Protein AF-0000000069072674 (afdb_homodimer)

Radius of gyration: 18.56 Å; Cα contacts (8 Å, |Δi|>4): 457; chains: 2; bounding box: 48×52×47 Å

Sequence (270 aa):
MAALSELRRIQLGSCFRRMKRESANYTVIFGGDMNLRDWELSEMGGIPEGISDVWEMTGSRLNCEFTWDLLLNTNKKFDSDHKPRLRFDRIYLRNSDPKSVSPMYFELVGLEKLRVYEVFPSDHFGLLTHFDIRCMAALSELRRIQLGSCFRRMKRESANYTVIFGGDMNLRDWELSEMGGIPEGISDVWEMTGSRLNCEFTWDLLLNTNKKFDSDHKPRLRFDRIYLRNSDPKSVSPMYFELVGLEKLRVYEVFPSDHFGLLTHFDIRC

Secondary structure (DSSP, 8-state):
-GGGHHHHHHHHHHHHHHHHHS-TTS-EEEEEE----HHHHHHTTSSPTTEEEHHHHTT--GGGS-SEETTT--SS---SSS--EE--EEEEEE--SS--EEEEEEEEE--S-BTTTTB-S-SSPEEEEEEEE--/-GGGHHHHHHHHHHHHHHHHHS-TTS-EEEEEE----HHHHHHTTSSPTTEEEHHHHTT--GGGS-SEETTT--SS---SSS--EE--EEEEEE--SS--EEEEEEEEE--S-BTTTTB-S-SSPEEEEEEEE--

Foldseek 3Di:
DVVCLVVLLVVVVVVLVVCVPDALQDKDKDKDFSVDAPVSCVVSPHRDPQKDWQCVLQPVDVQAAFFQWVVQAVPDDDDDPDTDTGRRITMMIRAHVVGFKHWHDKHWAQSAADVVVRHTPDSTTDMDIDMDGHD/DVVCLVVLLVVVVVVLVVCVPDALQDKDKDKDFSVDAPVSCVVSPHRDPQKDWQCVLQPVDVQAAFFQWVVQAVPDDDDDPDTDTGRRITMMIRAHVVGFKHWHDKHWAQSAADPVVRHTPDSTTDMDIDMDGHD

InterPro domains:
  IPR036691 Endonuclease/exonuclease/phosphatase superfamily [G3DSA:3.60.10.10] (1-134)
  IPR036691 Endonuclease/exonuclease/phosphatase superfamily [SSF56219] (7-131)
  IPR051547 Tyrosyl-DNA phosphodiesterase 2-like [PTHR15822] (5-132)

Nearest PDB structures (foldseek):
  4fpv-assembly1_A  TM=9.480E-01  e=2.058E-14  Danio rerio
  5j3z-assembly2_B  TM=9.544E-01  e=2.772E-13  Mus musculus
  5j42-assembly1_A  TM=9.411E-01  e=4.055E-13  Mus musculus
  4gz1-assembly3_A  TM=9.429E-01  e=2.248E-12  Mus musculus
  4gyz-assembly2_B  TM=9.393E-01  e=1.536E-12  Mus musculus

Solvent-accessible surface area (backbone atoms only — not comparable to full-atom values): 15884 Å² total; per-residue (Å²): 118,77,88,44,46,70,59,49,47,52,29,50,51,51,52,52,51,53,59,67,67,48,61,55,79,41,67,41,78,48,70,46,79,63,77,46,52,73,66,54,45,53,73,68,70,46,76,55,90,72,47,42,48,48,57,58,72,54,67,53,54,74,95,54,47,53,22,38,28,49,78,77,40,72,69,55,87,68,98,53,90,78,54,60,68,37,49,25,55,49,45,34,38,29,66,18,66,74,74,35,71,42,74,71,42,64,40,64,35,61,87,57,61,41,79,92,76,69,35,44,59,47,65,46,43,41,81,45,71,45,68,49,74,62,115,117,76,87,45,47,70,58,49,47,51,29,51,50,53,52,52,50,53,59,66,67,47,61,55,79,41,66,40,78,48,71,45,79,63,77,46,52,73,65,54,44,53,74,69,71,45,76,56,89,75,47,41,49,47,55,59,73,53,66,54,53,73,94,53,48,57,22,36,28,51,76,77,40,74,68,55,86,69,98,52,89,79,54,62,66,38,49,26,56,50,46,34,38,28,66,18,68,73,73,35,71,42,74,72,40,67,41,64,36,62,86,56,58,42,77,92,76,68,34,45,58,48,65,46,42,42,81,46,70,44,68,49,74,62,116

pLDDT: mean 93.03, std 6.67, range [54.38, 98.56]

Organism: Magallana gigas (NCBI:txid29159)

Structure (mmCIF, N/CA/C/O backbone):
data_AF-0000000069072674-model_v1
#
loop_
_entity.id
_entity.type
_entity.pdbx_description
1 polymer 'Tyrosyl-DNA phosphodiesterase 2'
#
loop_
_atom_site.group_PDB
_atom_site.id
_atom_site.type_symbol
_atom_site.label_atom_id
_atom_site.label_alt_id
_atom_site.label_comp_id
_atom_site.label_asym_id
_atom_site.label_entity_id
_atom_site.label_seq_id
_atom_site.pdbx_PDB_ins_code
_atom_site.Cartn_x
_atom_site.Cartn_y
_atom_site.Cartn_z
_atom_site.occupancy
_atom_site.B_iso_or_equiv
_atom_site.auth_seq_id
_atom_site.auth_comp_id
_atom_site.auth_asym_id
_atom_site.auth_atom_id
_atom_site.pdbx_PDB_model_num
ATOM 1 N N . MET A 1 1 ? 6.43 18.734 0.848 1 54.38 1 MET A N 1
ATOM 2 C CA . MET A 1 1 ? 6.742 17.438 0.272 1 54.38 1 MET A CA 1
ATOM 3 C C . MET A 1 1 ? 7.719 17.578 -0.894 1 54.38 1 MET A C 1
ATOM 5 O O . MET A 1 1 ? 8.727 16.875 -0.955 1 54.38 1 MET A O 1
ATOM 9 N N . ALA A 1 2 ? 7.656 18.609 -1.651 1 58 2 ALA A N 1
ATOM 10 C CA . ALA A 1 2 ? 8.539 18.844 -2.791 1 58 2 ALA A CA 1
ATOM 11 C C . ALA A 1 2 ? 9.969 19.125 -2.332 1 58 2 ALA A C 1
ATOM 13 O O . ALA A 1 2 ? 10.93 18.703 -2.984 1 58 2 ALA A O 1
ATOM 14 N N . ALA A 1 3 ? 10.102 19.547 -1.114 1 66.06 3 ALA A N 1
ATOM 15 C CA . ALA A 1 3 ? 11.398 19.969 -0.59 1 66.06 3 ALA A CA 1
ATOM 16 C C . ALA A 1 3 ? 12.297 18.766 -0.32 1 66.06 3 ALA A C 1
ATOM 18 O O . ALA A 1 3 ? 13.523 18.906 -0.26 1 66.06 3 ALA A O 1
ATOM 19 N N . LEU A 1 4 ? 11.68 17.625 -0.374 1 78.5 4 LEU A N 1
ATOM 20 C CA . LEU A 1 4 ? 12.492 16.469 -0.015 1 78.5 4 LEU A CA 1
ATOM 21 C C . LEU A 1 4 ? 12.641 15.516 -1.199 1 78.5 4 LEU A C 1
ATOM 23 O O . LEU A 1 4 ? 12.789 14.305 -1.016 1 78.5 4 LEU A O 1
ATOM 27 N N . SER A 1 5 ? 12.727 16.172 -2.336 1 85.19 5 SER A N 1
ATOM 28 C CA . SER A 1 5 ? 12.742 15.391 -3.57 1 85.19 5 SER A CA 1
ATOM 29 C C . SER A 1 5 ? 13.977 14.5 -3.65 1 85.19 5 SER A C 1
ATOM 31 O O . SER A 1 5 ? 13.891 13.328 -4.02 1 85.19 5 SER A O 1
ATOM 33 N N . GLU A 1 6 ? 15.094 15.062 -3.35 1 86.25 6 GLU A N 1
ATOM 34 C CA . GLU A 1 6 ? 16.312 14.273 -3.4 1 86.25 6 GLU A CA 1
ATOM 35 C C . GLU A 1 6 ? 16.234 13.055 -2.482 1 86.25 6 GLU A C 1
ATOM 37 O O . GLU A 1 6 ? 16.594 11.945 -2.879 1 86.25 6 GLU A O 1
ATOM 42 N N . LEU A 1 7 ? 15.789 13.281 -1.336 1 86 7 LEU A N 1
ATOM 43 C CA . LEU A 1 7 ? 15.633 12.195 -0.374 1 86 7 LEU A CA 1
ATOM 44 C C . LEU A 1 7 ? 14.648 11.148 -0.893 1 86 7 LEU A C 1
ATOM 46 O O . LEU A 1 7 ? 14.898 9.945 -0.767 1 86 7 LEU A O 1
ATOM 50 N N . ARG A 1 8 ? 13.602 11.609 -1.463 1 88.94 8 ARG A N 1
ATOM 51 C CA . ARG A 1 8 ? 12.602 10.703 -2.021 1 88.94 8 ARG A CA 1
ATOM 52 C C . ARG A 1 8 ? 13.203 9.836 -3.127 1 88.94 8 ARG A C 1
ATOM 54 O O . ARG A 1 8 ? 12.906 8.648 -3.219 1 88.94 8 ARG A O 1
ATOM 61 N N . ARG A 1 9 ? 13.992 10.406 -3.877 1 91.12 9 ARG A N 1
ATOM 62 C CA . ARG A 1 9 ? 14.633 9.656 -4.953 1 91.12 9 ARG A CA 1
ATOM 63 C C . ARG A 1 9 ? 15.57 8.586 -4.398 1 91.12 9 ARG A C 1
ATOM 65 O O . ARG A 1 9 ? 15.594 7.457 -4.895 1 91.12 9 ARG A O 1
ATOM 72 N N . ILE A 1 10 ? 16.266 8.945 -3.4 1 89.88 10 ILE A N 1
ATOM 73 C CA . ILE A 1 10 ? 17.172 7.996 -2.771 1 89.88 10 ILE A CA 1
ATOM 74 C C . ILE A 1 10 ? 16.375 6.863 -2.129 1 89.88 10 ILE A C 1
ATOM 76 O O . ILE A 1 10 ? 16.75 5.691 -2.248 1 89.88 10 ILE A O 1
ATOM 80 N N . GLN A 1 11 ? 15.367 7.172 -1.498 1 90.94 11 GLN A N 1
ATOM 81 C CA . GLN A 1 11 ? 14.484 6.184 -0.878 1 90.94 11 GLN A CA 1
ATOM 82 C C . GLN A 1 11 ? 13.898 5.238 -1.923 1 90.94 11 GLN A C 1
ATOM 84 O O . GLN A 1 11 ? 13.93 4.02 -1.748 1 90.94 11 GLN A O 1
ATOM 89 N N . LEU A 1 12 ? 13.414 5.785 -3.002 1 93.88 12 LEU A N 1
ATOM 90 C CA . LEU A 1 12 ? 12.859 4.969 -4.074 1 93.88 12 LEU A CA 1
ATOM 91 C C . LEU A 1 12 ? 13.938 4.074 -4.688 1 93.88 12 LEU A C 1
ATOM 93 O O . LEU A 1 12 ? 13.688 2.902 -4.977 1 93.88 12 LEU A O 1
ATOM 97 N N . GLY A 1 13 ? 15.094 4.652 -4.879 1 94 13 GLY A N 1
ATOM 98 C CA . GLY A 1 13 ? 16.219 3.865 -5.379 1 94 13 GLY A CA 1
ATOM 99 C C . GLY A 1 13 ? 16.516 2.652 -4.523 1 94 13 GLY A C 1
ATOM 100 O O . GLY A 1 13 ? 16.797 1.571 -5.043 1 94 13 GLY A O 1
ATOM 101 N N . SER A 1 14 ? 16.469 2.82 -3.266 1 93.62 14 SER A N 1
ATOM 102 C CA . SER A 1 14 ? 16.719 1.71 -2.352 1 93.62 14 SER A CA 1
ATOM 103 C C . SER A 1 14 ? 15.656 0.629 -2.49 1 93.62 14 SER A C 1
ATOM 105 O O . SER A 1 14 ? 15.953 -0.562 -2.387 1 93.62 14 SER A O 1
ATOM 107 N N . CYS A 1 15 ? 14.414 1.008 -2.686 1 95 15 CYS A N 1
ATOM 108 C CA . CYS A 1 15 ? 13.328 0.049 -2.891 1 95 15 CYS A CA 1
ATOM 109 C C . CYS A 1 15 ? 13.547 -0.747 -4.172 1 95 15 CYS A C 1
ATOM 111 O O . CYS A 1 15 ? 13.375 -1.967 -4.188 1 95 15 CYS A O 1
ATOM 113 N N . PHE A 1 16 ? 13.961 -0.087 -5.207 1 96.88 16 PHE A N 1
ATOM 114 C CA . PHE A 1 16 ? 14.227 -0.758 -6.477 1 96.88 16 PHE A CA 1
ATOM 115 C C . PHE A 1 16 ? 15.383 -1.74 -6.332 1 96.88 16 PHE A C 1
ATOM 117 O O . PHE A 1 16 ? 15.336 -2.844 -6.879 1 96.88 16 PHE A O 1
ATOM 124 N N . ARG A 1 17 ? 16.391 -1.312 -5.594 1 95.56 17 ARG A N 1
ATOM 125 C CA . ARG A 1 17 ? 17.5 -2.215 -5.359 1 95.56 17 ARG A CA 1
ATOM 126 C C . ARG A 1 17 ? 17.062 -3.465 -4.609 1 95.56 17 ARG A C 1
ATOM 128 O O . ARG A 1 17 ? 17.5 -4.574 -4.926 1 95.56 17 ARG A O 1
ATOM 135 N N . ARG A 1 18 ? 16.219 -3.281 -3.697 1 94.62 18 ARG A N 1
ATOM 136 C CA . ARG A 1 18 ? 15.703 -4.422 -2.945 1 94.62 18 ARG A CA 1
ATOM 137 C C . ARG A 1 18 ? 14.93 -5.367 -3.852 1 94.62 18 ARG A C 1
ATOM 139 O O . ARG A 1 18 ? 15.047 -6.59 -3.73 1 94.62 18 ARG A O 1
ATOM 146 N N . MET A 1 19 ? 14.109 -4.871 -4.715 1 96.94 19 MET A N 1
ATOM 147 C CA . MET A 1 19 ? 13.375 -5.691 -5.672 1 96.94 19 MET A CA 1
ATOM 148 C C . MET A 1 19 ? 14.328 -6.535 -6.512 1 96.94 19 MET A C 1
ATOM 150 O O . MET A 1 19 ? 14.086 -7.723 -6.727 1 96.94 19 MET A O 1
ATOM 154 N N . LYS A 1 20 ? 15.383 -5.91 -6.922 1 96.5 20 LYS A N 1
ATOM 155 C CA . LYS A 1 20 ? 16.328 -6.555 -7.836 1 96.5 20 LYS A CA 1
ATOM 156 C C . LYS A 1 20 ? 17.125 -7.641 -7.121 1 96.5 20 LYS A C 1
ATOM 158 O O . LYS A 1 20 ? 17.547 -8.617 -7.742 1 96.5 20 LYS A O 1
ATOM 163 N N . ARG A 1 21 ? 17.266 -7.492 -5.848 1 95.5 21 ARG A N 1
ATOM 164 C CA . ARG A 1 21 ? 18.109 -8.398 -5.082 1 95.5 21 ARG A CA 1
ATOM 165 C C . ARG A 1 21 ? 17.391 -9.711 -4.789 1 95.5 21 ARG A C 1
ATOM 167 O O . ARG A 1 21 ? 18.031 -10.727 -4.512 1 95.5 21 ARG A O 1
ATOM 174 N N . GLU A 1 22 ? 16.109 -9.703 -4.926 1 95 22 GLU A N 1
ATOM 175 C CA . GLU A 1 22 ? 15.352 -10.922 -4.641 1 95 22 GLU A CA 1
ATOM 176 C C . GLU A 1 22 ? 15.719 -12.039 -5.621 1 95 22 GLU A C 1
ATOM 178 O O . GLU A 1 22 ? 16.109 -11.766 -6.762 1 95 22 GLU A O 1
ATOM 183 N N . SER A 1 23 ? 15.594 -13.289 -5.199 1 95.62 23 SER A N 1
ATOM 184 C CA . SER A 1 23 ? 15.891 -14.438 -6.051 1 95.62 23 SER A CA 1
ATOM 185 C C . SER A 1 23 ? 15.078 -14.383 -7.34 1 95.62 23 SER A C 1
ATOM 187 O O . SER A 1 23 ? 13.914 -13.961 -7.336 1 95.62 23 SER A O 1
ATOM 189 N N . ALA A 1 24 ? 15.656 -14.891 -8.422 1 95.12 24 ALA A N 1
ATOM 190 C CA . ALA A 1 24 ? 15.031 -14.875 -9.734 1 95.12 24 ALA A CA 1
ATOM 191 C C . ALA A 1 24 ? 13.797 -15.773 -9.766 1 95.12 24 ALA A C 1
ATOM 193 O O . ALA A 1 24 ? 12.969 -15.672 -10.672 1 95.12 24 ALA A O 1
ATOM 194 N N . ASN A 1 25 ? 13.664 -16.641 -8.812 1 93.38 25 ASN A N 1
ATOM 195 C CA . ASN A 1 25 ? 12.539 -17.562 -8.781 1 93.38 25 ASN A CA 1
ATOM 196 C C . ASN A 1 25 ? 11.281 -16.906 -8.211 1 93.38 25 ASN A C 1
ATOM 198 O O . ASN A 1 25 ? 10.203 -17.5 -8.227 1 93.38 25 ASN A O 1
ATOM 202 N N . TYR A 1 26 ? 11.453 -15.68 -7.758 1 94.19 26 TYR A N 1
ATOM 203 C CA . TYR A 1 26 ? 10.312 -14.984 -7.172 1 94.19 26 TYR A CA 1
ATOM 204 C C . TYR A 1 26 ? 9.828 -13.867 -8.086 1 94.19 26 TYR A C 1
ATOM 206 O O . TYR A 1 26 ? 10.641 -13.156 -8.688 1 94.19 26 TYR A O 1
ATOM 214 N N . THR A 1 27 ? 8.531 -13.766 -8.227 1 96.12 27 THR A N 1
ATOM 215 C CA . THR A 1 27 ? 7.934 -12.516 -8.688 1 96.12 27 THR A CA 1
ATOM 216 C C . THR A 1 27 ? 7.844 -11.508 -7.551 1 96.12 27 THR A C 1
ATOM 218 O O . THR A 1 27 ? 7.426 -11.844 -6.445 1 96.12 27 THR A O 1
ATOM 221 N N . VAL A 1 28 ? 8.289 -10.32 -7.797 1 97.5 28 VAL A N 1
ATOM 222 C CA . VAL A 1 28 ? 8.289 -9.297 -6.762 1 97.5 28 VAL A CA 1
ATOM 223 C C . VAL A 1 28 ? 7.312 -8.18 -7.145 1 97.5 28 VAL A C 1
ATOM 225 O O . VAL A 1 28 ? 7.414 -7.605 -8.234 1 97.5 28 VAL A O 1
ATOM 228 N N . ILE A 1 29 ? 6.301 -7.957 -6.262 1 97.31 29 ILE A N 1
ATOM 229 C CA . ILE A 1 29 ? 5.387 -6.832 -6.41 1 97.31 29 ILE A CA 1
ATOM 230 C C . ILE A 1 29 ? 5.656 -5.801 -5.316 1 97.31 29 ILE A C 1
ATOM 232 O O . ILE A 1 29 ? 5.711 -6.141 -4.133 1 97.31 29 ILE A O 1
ATOM 236 N N . PHE A 1 30 ? 5.977 -4.633 -5.727 1 97.81 30 PHE A N 1
ATOM 237 C CA . PHE A 1 30 ? 6.211 -3.51 -4.828 1 97.81 30 PHE A CA 1
ATOM 238 C C . PHE A 1 30 ? 5.266 -2.357 -5.141 1 97.81 30 PHE A C 1
ATOM 240 O O . PHE A 1 30 ? 5.082 -1.998 -6.305 1 97.81 30 PHE A O 1
ATOM 247 N N . GLY A 1 31 ? 4.633 -1.825 -4.039 1 96.75 31 GLY A N 1
ATOM 248 C CA . GLY A 1 31 ? 3.752 -0.704 -4.324 1 96.75 31 GLY A CA 1
ATOM 249 C C . GLY A 1 31 ? 3.246 -0.008 -3.076 1 96.75 31 GLY A C 1
ATOM 250 O O . GLY A 1 31 ? 3.561 -0.423 -1.958 1 96.75 31 GLY A O 1
ATOM 251 N N . GLY A 1 32 ? 2.547 1.105 -3.26 1 95.5 32 GLY A N 1
ATOM 252 C CA . GLY A 1 32 ? 1.971 1.953 -2.227 1 95.5 32 GLY A CA 1
ATOM 253 C C . GLY A 1 32 ? 2.078 3.434 -2.543 1 95.5 32 GLY A C 1
ATOM 254 O O . GLY A 1 32 ? 2.236 3.816 -3.703 1 95.5 32 GLY A O 1
ATOM 255 N N . ASP A 1 33 ? 1.795 4.18 -1.527 1 95.12 33 ASP A N 1
ATOM 256 C CA . ASP A 1 33 ? 1.95 5.625 -1.638 1 95.12 33 ASP A CA 1
ATOM 257 C C . ASP A 1 33 ? 3.422 6.027 -1.569 1 95.12 33 ASP A C 1
ATOM 259 O O . ASP A 1 33 ? 4.035 5.98 -0.5 1 95.12 33 ASP A O 1
ATOM 263 N N . MET A 1 34 ? 3.938 6.473 -2.641 1 92.81 34 MET A N 1
ATOM 264 C CA . MET A 1 34 ? 5.359 6.801 -2.688 1 92.81 34 MET A CA 1
ATOM 265 C C . MET A 1 34 ? 5.57 8.305 -2.648 1 92.81 34 MET A C 1
ATOM 267 O O . MET A 1 34 ? 6.703 8.773 -2.506 1 92.81 34 MET A O 1
ATOM 271 N N . ASN A 1 35 ? 4.574 9.039 -2.738 1 90.94 35 ASN A N 1
ATOM 272 C CA . ASN A 1 35 ? 4.648 10.5 -2.811 1 90.94 35 ASN A CA 1
ATOM 273 C C . ASN A 1 35 ? 5.59 10.953 -3.922 1 90.94 35 ASN A C 1
ATOM 275 O O . ASN A 1 35 ? 6.305 11.945 -3.766 1 90.94 35 ASN A O 1
ATOM 279 N N . LEU A 1 36 ? 5.652 10.172 -4.941 1 90.75 36 LEU A N 1
ATOM 280 C CA . LEU A 1 36 ? 6.598 10.359 -6.039 1 90.75 36 LEU A CA 1
ATOM 281 C C . LEU A 1 36 ? 5.98 11.219 -7.141 1 90.75 36 LEU A C 1
ATOM 283 O O . LEU A 1 36 ? 4.859 10.961 -7.578 1 90.75 36 LEU A O 1
ATOM 287 N N . ARG A 1 37 ? 6.727 12.227 -7.566 1 92.06 37 ARG A N 1
ATOM 288 C CA . ARG A 1 37 ? 6.363 12.953 -8.781 1 92.06 37 ARG A CA 1
ATOM 289 C C . ARG A 1 37 ? 7.07 12.375 -10 1 92.06 37 ARG A C 1
ATOM 291 O O . ARG A 1 37 ? 8.211 11.914 -9.906 1 92.06 37 ARG A O 1
ATOM 298 N N . ASP A 1 38 ? 6.398 12.492 -11.102 1 91.88 38 ASP A N 1
ATOM 299 C CA . ASP A 1 38 ? 6.906 11.859 -12.312 1 91.88 38 ASP A CA 1
ATOM 300 C C . ASP A 1 38 ? 8.297 12.375 -12.664 1 91.88 38 ASP A C 1
ATOM 302 O O . ASP A 1 38 ? 9.164 11.609 -13.094 1 91.88 38 ASP A O 1
ATOM 306 N N . TRP A 1 39 ? 8.484 13.625 -12.469 1 92.19 39 TRP A N 1
ATOM 307 C CA . TRP A 1 39 ? 9.773 14.195 -12.852 1 92.19 39 TRP A CA 1
ATOM 308 C C . TRP A 1 39 ? 10.883 13.695 -11.938 1 92.19 39 TRP A C 1
ATOM 310 O O . TRP A 1 39 ? 12.039 13.594 -12.352 1 92.19 39 TRP A O 1
ATOM 320 N N . GLU A 1 40 ? 10.578 13.383 -10.734 1 92.31 40 GLU A N 1
ATOM 321 C CA . GLU A 1 40 ? 11.562 12.812 -9.82 1 92.31 40 GLU A CA 1
ATOM 322 C C . GLU A 1 40 ? 12.07 11.469 -10.336 1 92.31 40 GLU A C 1
ATOM 324 O O . GLU A 1 40 ? 13.273 11.188 -10.273 1 92.31 40 GLU A O 1
ATOM 329 N N . LEU A 1 41 ? 11.133 10.617 -10.758 1 93.38 41 LEU A N 1
ATOM 330 C CA . LEU A 1 41 ? 11.516 9.328 -11.328 1 93.38 41 LEU A CA 1
ATOM 331 C C . LEU A 1 41 ? 12.406 9.516 -12.547 1 93.38 41 LEU A C 1
ATOM 333 O O . LEU A 1 41 ? 13.422 8.828 -12.695 1 93.38 41 LEU A O 1
ATOM 337 N N . SER A 1 42 ? 12.047 10.477 -13.383 1 92.81 42 SER A N 1
ATOM 338 C CA . SER A 1 42 ? 12.852 10.758 -14.578 1 92.81 42 SER A CA 1
ATOM 339 C C . SER A 1 42 ? 14.258 11.203 -14.203 1 92.81 42 SER A C 1
ATOM 341 O O . SER A 1 42 ? 15.234 10.812 -14.844 1 92.81 42 SER A O 1
ATOM 343 N N . GLU A 1 43 ? 14.383 11.922 -13.219 1 92.19 43 GLU A N 1
ATOM 344 C CA . GLU A 1 43 ? 15.656 12.477 -12.781 1 92.19 43 GLU A CA 1
ATOM 345 C C . GLU A 1 43 ? 16.594 11.391 -12.258 1 92.19 43 GLU A C 1
ATOM 347 O O . GLU A 1 43 ? 17.812 11.539 -12.289 1 92.19 43 GLU A O 1
ATOM 352 N N . MET A 1 44 ? 16 10.344 -11.82 1 92.12 44 MET A N 1
ATOM 353 C CA . MET A 1 44 ? 16.859 9.273 -11.297 1 92.12 44 MET A CA 1
ATOM 354 C C . MET A 1 44 ? 17.141 8.227 -12.375 1 92.12 44 MET A C 1
ATOM 356 O O . MET A 1 44 ? 17.656 7.152 -12.078 1 92.12 44 MET A O 1
ATOM 360 N N . GLY A 1 45 ? 16.766 8.469 -13.602 1 93.12 45 GLY A N 1
ATOM 361 C CA . GLY A 1 45 ? 17.062 7.562 -14.703 1 93.12 45 GLY A CA 1
ATOM 362 C C . GLY A 1 45 ? 15.906 6.656 -15.07 1 93.12 45 GLY A C 1
ATOM 363 O O . GLY A 1 45 ? 16.047 5.785 -15.938 1 93.12 45 GLY A O 1
ATOM 364 N N . GLY A 1 46 ? 14.812 6.824 -14.398 1 95.38 46 GLY A N 1
ATOM 365 C CA . GLY A 1 46 ? 13.641 6.023 -14.711 1 95.38 46 GLY A CA 1
ATOM 366 C C . GLY A 1 46 ? 13.586 4.715 -13.945 1 95.38 46 GLY A C 1
ATOM 367 O O . GLY A 1 46 ? 14.273 4.551 -12.938 1 95.38 46 GLY A O 1
ATOM 368 N N . ILE A 1 47 ? 12.664 3.852 -14.344 1 96.94 47 ILE A N 1
ATOM 369 C CA . ILE A 1 47 ? 12.5 2.533 -13.742 1 96.94 47 ILE A CA 1
ATOM 370 C C . ILE A 1 47 ? 13.633 1.614 -14.188 1 96.94 47 ILE A C 1
ATOM 372 O O . ILE A 1 47 ? 13.922 1.51 -15.383 1 96.94 47 ILE A O 1
ATOM 376 N N . PRO A 1 48 ? 14.367 0.99 -13.273 1 97.06 48 PRO A N 1
ATOM 377 C CA . PRO A 1 48 ? 15.461 0.096 -13.648 1 97.06 48 PRO A CA 1
ATOM 378 C C . PRO A 1 48 ? 15.016 -1.036 -14.57 1 97.06 48 PRO A C 1
ATOM 380 O O . PRO A 1 48 ? 13.852 -1.444 -14.531 1 97.06 48 PRO A O 1
ATOM 383 N N . GLU A 1 49 ? 15.977 -1.568 -15.266 1 96.38 49 GLU A N 1
ATOM 384 C CA . GLU A 1 49 ? 15.719 -2.717 -16.125 1 96.38 49 GLU A CA 1
ATOM 385 C C . GLU A 1 49 ? 15.203 -3.906 -15.328 1 96.38 49 GLU A C 1
ATOM 387 O O . GLU A 1 49 ? 15.695 -4.188 -14.234 1 96.38 49 GLU A O 1
ATOM 392 N N . GLY A 1 50 ? 14.18 -4.551 -15.867 1 96.69 50 GLY A N 1
ATOM 393 C CA . GLY A 1 50 ? 13.633 -5.73 -15.219 1 96.69 50 GLY A CA 1
ATOM 394 C C . GLY A 1 50 ? 12.438 -5.418 -14.336 1 96.69 50 GLY A C 1
ATOM 395 O O . GLY A 1 50 ? 11.727 -6.328 -13.898 1 96.69 50 GLY A O 1
ATOM 396 N N . ILE A 1 51 ? 12.305 -4.129 -14.047 1 98.06 51 ILE A N 1
ATOM 397 C CA . ILE A 1 51 ? 11.156 -3.688 -13.266 1 98.06 51 ILE A CA 1
ATOM 398 C C . ILE A 1 51 ? 10.188 -2.912 -14.156 1 98.06 51 ILE A C 1
ATOM 400 O O . ILE A 1 51 ? 10.617 -2.133 -15.016 1 98.06 51 ILE A O 1
ATOM 404 N N . SER A 1 52 ? 8.891 -3.146 -13.953 1 98.19 52 SER A N 1
ATOM 405 C CA . SER A 1 52 ? 7.875 -2.479 -14.766 1 98.19 52 SER A CA 1
ATOM 406 C C . SER A 1 52 ? 6.832 -1.792 -13.891 1 98.19 52 SER A C 1
ATOM 408 O O . SER A 1 52 ? 6.59 -2.213 -12.75 1 98.19 52 SER A O 1
ATOM 410 N N . ASP A 1 53 ? 6.309 -0.801 -14.422 1 98.25 53 ASP A N 1
ATOM 411 C CA . ASP A 1 53 ? 5.145 -0.142 -13.836 1 98.25 53 ASP A CA 1
ATOM 412 C C . ASP A 1 53 ? 3.848 -0.802 -14.297 1 98.25 53 ASP A C 1
ATOM 414 O O . ASP A 1 53 ? 3.562 -0.847 -15.492 1 98.25 53 ASP A O 1
ATOM 418 N N . VAL A 1 54 ? 3.078 -1.244 -13.383 1 98.44 54 VAL A N 1
ATOM 419 C CA . VAL A 1 54 ? 1.905 -2.043 -13.727 1 98.44 54 VAL A CA 1
ATOM 420 C C . VAL A 1 54 ? 0.895 -1.182 -14.477 1 98.44 54 VAL A C 1
ATOM 422 O O . VAL A 1 54 ? 0.226 -1.659 -15.398 1 98.44 54 VAL A O 1
ATOM 425 N N . TRP A 1 55 ? 0.675 0.088 -14.086 1 98.44 55 TRP A N 1
ATOM 426 C CA . TRP A 1 55 ? -0.187 1.007 -14.828 1 98.44 55 TRP A CA 1
ATOM 427 C C . TRP A 1 55 ? 0.265 1.134 -16.281 1 98.44 55 TRP A C 1
ATOM 429 O O . TRP A 1 55 ? -0.557 1.088 -17.188 1 98.44 55 TRP A O 1
ATOM 439 N N . GLU A 1 56 ? 1.567 1.213 -16.484 1 97.31 56 GLU A N 1
ATOM 440 C CA . GLU A 1 56 ? 2.096 1.302 -17.844 1 97.31 56 GLU A CA 1
ATOM 441 C C . GLU A 1 56 ? 1.91 -0.013 -18.594 1 97.31 56 GLU A C 1
ATOM 443 O O . GLU A 1 56 ? 1.554 -0.014 -19.781 1 97.31 56 GLU A O 1
ATOM 448 N N . MET A 1 57 ? 2.125 -1.097 -17.906 1 97.25 57 MET A N 1
ATOM 449 C CA . MET A 1 57 ? 2.008 -2.418 -18.516 1 97.25 57 MET A CA 1
ATOM 450 C C . MET A 1 57 ? 0.59 -2.658 -19.031 1 97.25 57 MET A C 1
ATOM 452 O O . MET A 1 57 ? 0.382 -3.457 -19.938 1 97.25 57 MET A O 1
ATOM 456 N N . THR A 1 58 ? -0.334 -2.041 -18.391 1 97.56 58 THR A N 1
ATOM 457 C CA . THR A 1 58 ? -1.73 -2.328 -18.703 1 97.56 58 THR A CA 1
ATOM 458 C C . THR A 1 58 ? -2.338 -1.218 -19.547 1 97.56 58 THR A C 1
ATOM 460 O O . THR A 1 58 ? -3.561 -1.073 -19.609 1 97.56 58 THR A O 1
ATOM 463 N N . GLY A 1 59 ? -1.533 -0.324 -20.156 1 96.19 59 GLY A N 1
ATOM 464 C CA . GLY A 1 59 ? -2.002 0.578 -21.203 1 96.19 59 GLY A CA 1
ATOM 465 C C . GLY A 1 59 ? -1.956 2.037 -20.781 1 96.19 59 GLY A C 1
ATOM 466 O O . GLY A 1 59 ? -2.25 2.924 -21.594 1 96.19 59 GLY A O 1
ATOM 467 N N . SER A 1 60 ? -1.635 2.389 -19.547 1 97.19 60 SER A N 1
ATOM 468 C CA . SER A 1 60 ? -1.481 3.762 -19.078 1 97.19 60 SER A CA 1
ATOM 469 C C . SER A 1 60 ? -2.74 4.582 -19.328 1 97.19 60 SER A C 1
ATOM 471 O O . SER A 1 60 ? -2.664 5.695 -19.859 1 97.19 60 SER A O 1
ATOM 473 N N . ARG A 1 61 ? -3.92 3.967 -19.062 1 96.94 61 ARG A N 1
ATOM 474 C CA . ARG A 1 61 ? -5.164 4.688 -19.312 1 96.94 61 ARG A CA 1
ATOM 475 C C . ARG A 1 61 ? -5.219 5.98 -18.516 1 96.94 61 ARG A C 1
ATOM 477 O O . ARG A 1 61 ? -4.949 5.988 -17.312 1 96.94 61 ARG A O 1
ATOM 484 N N . LEU A 1 62 ? -5.645 7.039 -19.047 1 95.94 62 LEU A N 1
ATOM 485 C CA . LEU A 1 62 ? -5.629 8.375 -18.469 1 95.94 62 LEU A CA 1
ATOM 486 C C . LEU A 1 62 ? -6.582 8.453 -17.281 1 95.94 62 LEU A C 1
ATOM 488 O O . LEU A 1 62 ? -6.297 9.141 -16.297 1 95.94 62 LEU A O 1
ATOM 492 N N . ASN A 1 63 ? -7.684 7.746 -17.359 1 95.06 63 ASN A N 1
ATOM 493 C CA . ASN A 1 63 ? -8.68 7.824 -16.297 1 95.06 63 ASN A CA 1
ATOM 494 C C . ASN A 1 63 ? -8.25 7.031 -15.07 1 95.06 63 ASN A C 1
ATOM 496 O O . ASN A 1 63 ? -8.953 7.004 -14.062 1 95.06 63 ASN A O 1
ATOM 500 N N . CYS A 1 64 ? -7.039 6.383 -15.109 1 95.94 64 CYS A N 1
ATOM 501 C CA . CYS A 1 64 ? -6.512 5.617 -13.984 1 95.94 64 CYS A CA 1
ATOM 502 C C . CYS A 1 64 ? -5.148 6.145 -13.555 1 95.94 64 CYS A C 1
ATOM 504 O O . CYS A 1 64 ? -4.336 5.402 -13 1 95.94 64 CYS A O 1
ATOM 506 N N . GLU A 1 65 ? -4.855 7.305 -13.844 1 97.06 65 GLU A N 1
ATOM 507 C CA . GLU A 1 65 ? -3.498 7.812 -13.656 1 97.06 65 GLU A CA 1
ATOM 508 C C . GLU A 1 65 ? -3.326 8.43 -12.273 1 97.06 65 GLU A C 1
ATOM 510 O O . GLU A 1 65 ? -2.367 8.117 -11.562 1 97.06 65 GLU A O 1
ATOM 515 N N . PHE A 1 66 ? -4.305 9.297 -11.852 1 97.69 66 PHE A N 1
ATOM 516 C CA . PHE A 1 66 ? -4.082 10.109 -10.664 1 97.69 66 PHE A CA 1
ATOM 517 C C . PHE A 1 66 ? -4.789 9.508 -9.453 1 97.69 66 PHE A C 1
ATOM 519 O O . PHE A 1 66 ? -6.016 9.414 -9.43 1 97.69 66 PHE A O 1
ATOM 526 N N . THR A 1 67 ? -3.992 9.133 -8.477 1 98 67 THR A N 1
ATOM 527 C CA . THR A 1 67 ? -4.555 8.57 -7.254 1 98 67 THR A CA 1
ATOM 528 C C . THR A 1 67 ? -4.797 9.656 -6.215 1 98 67 THR A C 1
ATOM 530 O O . THR A 1 67 ? -5.656 9.516 -5.344 1 98 67 THR A O 1
ATOM 533 N N . TRP A 1 68 ? -3.922 10.641 -6.211 1 97.06 68 TRP A N 1
ATOM 534 C CA . TRP A 1 68 ? -4.145 11.859 -5.434 1 97.06 68 TRP A CA 1
ATOM 535 C C . TRP A 1 68 ? -4.676 12.984 -6.32 1 97.06 68 TRP A C 1
ATOM 537 O O . TRP A 1 68 ? -3.9 13.727 -6.922 1 97.06 68 TRP A O 1
ATOM 547 N N . ASP A 1 69 ? -5.945 13.062 -6.402 1 96.75 69 ASP A N 1
ATOM 548 C CA . ASP A 1 69 ? -6.641 13.938 -7.34 1 96.75 69 ASP A CA 1
ATOM 549 C C . ASP A 1 69 ? -7.551 14.922 -6.605 1 96.75 69 ASP A C 1
ATOM 551 O O . ASP A 1 69 ? -8.727 14.633 -6.363 1 96.75 69 ASP A O 1
ATOM 555 N N . LEU A 1 70 ? -7.078 16.125 -6.316 1 95.5 70 LEU A N 1
ATOM 556 C CA . LEU A 1 70 ? -7.816 17.094 -5.52 1 95.5 70 LEU A CA 1
ATOM 557 C C . LEU A 1 70 ? -8.883 17.797 -6.359 1 95.5 70 LEU A C 1
ATOM 559 O O . LEU A 1 70 ? -9.711 18.531 -5.828 1 95.5 70 LEU A O 1
ATOM 563 N N . LEU A 1 71 ? -8.867 17.547 -7.66 1 94.5 71 LEU A N 1
ATOM 564 C CA . LEU A 1 71 ? -9.969 18.016 -8.508 1 94.5 71 LEU A CA 1
ATOM 565 C C . LEU A 1 71 ? -11.234 17.219 -8.242 1 94.5 71 LEU A C 1
ATOM 567 O O . LEU A 1 71 ? -12.336 17.766 -8.227 1 94.5 71 LEU A O 1
ATOM 571 N N . LEU A 1 72 ? -11.109 15.906 -7.965 1 94.5 72 LEU A N 1
ATOM 572 C CA . LEU A 1 72 ? -12.258 15.016 -7.816 1 94.5 72 LEU A CA 1
ATOM 573 C C . LEU A 1 72 ? -12.484 14.664 -6.348 1 94.5 72 LEU A C 1
ATOM 575 O O . LEU A 1 72 ? -13.633 14.641 -5.887 1 94.5 72 LEU A O 1
ATOM 579 N N . ASN A 1 73 ? -11.43 14.32 -5.664 1 95.75 73 ASN A N 1
ATOM 580 C CA . ASN A 1 73 ? -11.508 13.922 -4.262 1 95.75 73 ASN A CA 1
ATOM 581 C C . ASN A 1 73 ? -11.586 15.133 -3.338 1 95.75 73 ASN A C 1
ATOM 583 O O . ASN A 1 73 ? -10.641 15.914 -3.252 1 95.75 73 ASN A O 1
ATOM 587 N N . THR A 1 74 ? -12.633 15.266 -2.566 1 93.19 74 THR A N 1
ATOM 588 C CA . THR A 1 74 ? -12.898 16.469 -1.785 1 93.19 74 THR A CA 1
ATOM 589 C C . THR A 1 74 ? -12.516 16.25 -0.322 1 93.19 74 THR A C 1
ATOM 591 O O . THR A 1 74 ? -12.852 17.078 0.536 1 93.19 74 THR A O 1
ATOM 594 N N . ASN A 1 75 ? -11.914 15.094 0.003 1 91.88 75 ASN A N 1
ATOM 595 C CA . ASN A 1 75 ? -11.547 14.82 1.388 1 91.88 75 ASN A CA 1
ATOM 596 C C . ASN A 1 75 ? -10.547 15.852 1.912 1 91.88 75 ASN A C 1
ATOM 598 O O . ASN A 1 75 ? -10.547 16.172 3.104 1 91.88 75 ASN A O 1
ATOM 602 N N . LYS A 1 76 ? -9.625 16.328 1.082 1 89.75 76 LYS A N 1
ATOM 603 C CA . LYS A 1 76 ? -8.672 17.375 1.444 1 89.75 76 LYS A CA 1
ATOM 604 C C . LYS A 1 76 ? -9.039 18.703 0.789 1 89.75 76 LYS A C 1
ATOM 606 O O . LYS A 1 76 ? -9.266 18.766 -0.421 1 89.75 76 LYS A O 1
ATOM 611 N N . LYS A 1 77 ? -9.094 19.656 1.674 1 85.25 77 LYS A N 1
ATOM 612 C CA . LYS A 1 77 ? -9.398 20.984 1.159 1 85.25 77 LYS A CA 1
ATOM 613 C C . LYS A 1 77 ? -8.141 21.688 0.645 1 85.25 77 LYS A C 1
ATOM 615 O O . LYS A 1 77 ? -7.066 21.547 1.234 1 85.25 77 LYS A O 1
ATOM 620 N N . PHE A 1 78 ? -8.18 22.172 -0.476 1 85 78 PHE A N 1
ATOM 621 C CA . PHE A 1 78 ? -7.098 22.906 -1.109 1 85 78 PHE A CA 1
ATOM 622 C C . PHE A 1 78 ? -7.582 24.266 -1.611 1 85 78 PHE A C 1
ATOM 624 O O . PHE A 1 78 ? -8.5 2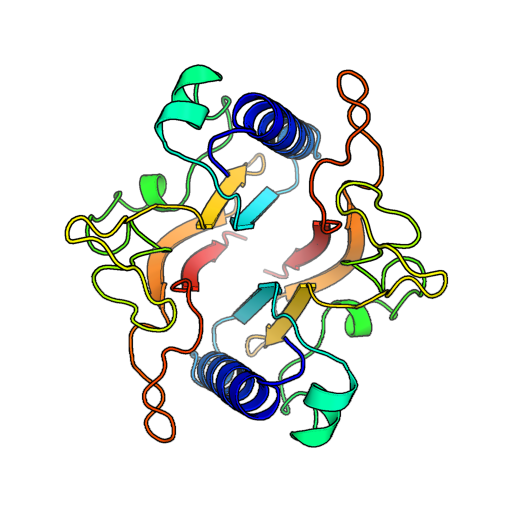4.344 -2.43 1 85 78 PHE A O 1
ATOM 631 N N . ASP A 1 79 ? -6.969 25.281 -1.051 1 86.94 79 ASP A N 1
ATOM 632 C CA . ASP A 1 79 ? -7.395 26.641 -1.331 1 86.94 79 ASP A CA 1
ATOM 633 C C . ASP A 1 79 ? -6.68 27.203 -2.562 1 86.94 79 ASP A C 1
ATOM 635 O O . ASP A 1 79 ? -5.809 28.062 -2.447 1 86.94 79 ASP A O 1
ATOM 639 N N . SER A 1 80 ? -6.75 26.719 -3.641 1 86.62 80 SER A N 1
ATOM 640 C CA . SER A 1 80 ? -6.199 27.188 -4.906 1 86.62 80 SER A CA 1
ATOM 641 C C . SER A 1 80 ? -7.051 26.734 -6.086 1 86.62 80 SER A C 1
ATOM 643 O O . SER A 1 80 ? -7.699 25.688 -6.016 1 86.62 80 SER A O 1
ATOM 645 N N . ASP A 1 81 ? -7.051 27.531 -7.059 1 86.75 81 ASP A N 1
ATOM 646 C CA . ASP A 1 81 ? -7.773 27.188 -8.281 1 86.75 81 ASP A CA 1
ATOM 647 C C . ASP A 1 81 ? -7.074 26.047 -9.023 1 86.75 81 ASP A C 1
ATOM 649 O O . ASP A 1 81 ? -7.707 25.328 -9.797 1 86.75 81 ASP A O 1
ATOM 653 N N . HIS A 1 82 ? -5.875 26.125 -8.867 1 91.19 82 HIS A N 1
ATOM 654 C CA . HIS A 1 82 ? -5.113 25.047 -9.5 1 91.19 82 HIS A CA 1
ATOM 655 C C . HIS A 1 82 ? -4.914 23.875 -8.539 1 91.19 82 HIS A C 1
ATOM 657 O O . HIS A 1 82 ? -3.938 23.844 -7.789 1 91.19 82 HIS A O 1
ATOM 663 N N . LYS A 1 83 ? -5.855 22.891 -8.625 1 92.69 83 LYS A N 1
ATOM 664 C CA . LYS A 1 83 ? -5.805 21.734 -7.719 1 92.69 83 LYS A CA 1
ATOM 665 C C . LYS A 1 83 ? -4.883 20.656 -8.266 1 92.69 83 LYS A C 1
ATOM 667 O O . LYS A 1 83 ? -4.996 20.266 -9.43 1 92.69 83 LYS A O 1
ATOM 672 N N . PRO A 1 84 ? -3.936 20.141 -7.496 1 93.56 84 PRO A N 1
ATOM 673 C CA . PRO A 1 84 ? -2.969 19.141 -7.969 1 93.56 84 PRO A CA 1
ATOM 674 C C . PRO A 1 84 ? -3.604 17.781 -8.227 1 93.56 84 PRO A C 1
ATOM 676 O O . PRO A 1 84 ? -4.555 17.391 -7.543 1 93.56 84 PRO A O 1
ATOM 679 N N . ARG A 1 85 ? -3.193 17.172 -9.227 1 95.88 85 ARG A N 1
ATOM 680 C CA . ARG A 1 85 ? -3.434 15.773 -9.547 1 95.88 85 ARG A CA 1
ATOM 681 C C . ARG A 1 85 ? -2.121 15.016 -9.727 1 95.88 85 ARG A C 1
ATOM 683 O O . ARG A 1 85 ? -1.331 15.336 -10.617 1 95.88 85 ARG A O 1
ATOM 690 N N . LEU A 1 86 ? -1.891 14.047 -8.828 1 96.5 86 LEU A N 1
ATOM 691 C CA . LEU A 1 86 ? -0.596 13.375 -8.82 1 96.5 86 LEU A CA 1
ATOM 692 C C . LEU A 1 86 ? -0.771 11.859 -8.742 1 96.5 86 LEU A C 1
ATOM 694 O O . LEU A 1 86 ? -1.739 11.367 -8.156 1 96.5 86 LEU A O 1
ATOM 698 N N . ARG A 1 87 ? 0.147 11.18 -9.375 1 97.5 87 ARG A N 1
ATOM 699 C CA . ARG A 1 87 ? 0.184 9.727 -9.336 1 97.5 87 ARG A CA 1
ATOM 700 C C . ARG A 1 87 ? 1.106 9.227 -8.227 1 97.5 87 ARG A C 1
ATOM 702 O O . ARG A 1 87 ? 2.117 8.578 -8.5 1 97.5 87 ARG A O 1
ATOM 709 N N . PHE A 1 88 ? 0.602 9.297 -7.02 1 96.56 88 PHE A N 1
ATOM 710 C CA . PHE A 1 88 ? 1.449 9.008 -5.867 1 96.56 88 PHE A CA 1
ATOM 711 C C . PHE A 1 88 ? 1.498 7.5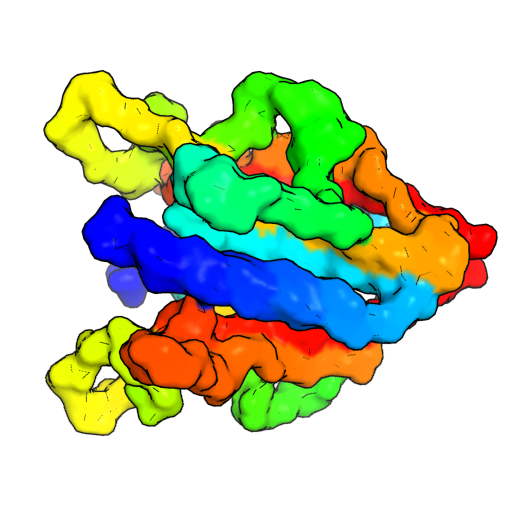04 -5.598 1 96.56 88 PHE A C 1
ATOM 713 O O . PHE A 1 88 ? 2.516 6.984 -5.133 1 96.56 88 PHE A O 1
ATOM 720 N N . ASP A 1 89 ? 0.383 6.828 -5.82 1 97.44 89 ASP A N 1
ATOM 721 C CA . ASP A 1 89 ? 0.308 5.391 -5.566 1 97.44 89 ASP A CA 1
ATOM 722 C C . ASP A 1 89 ? 0.655 4.594 -6.82 1 97.44 89 ASP A C 1
ATOM 724 O O . ASP A 1 89 ? 0.067 4.809 -7.883 1 97.44 89 ASP A O 1
ATOM 728 N N . ARG A 1 90 ? 1.614 3.713 -6.707 1 97.81 90 ARG A N 1
ATOM 729 C CA . ARG A 1 90 ? 2.096 2.943 -7.848 1 97.81 90 ARG A CA 1
ATOM 730 C C . ARG A 1 90 ? 2.32 1.483 -7.469 1 97.81 90 ARG A C 1
ATOM 732 O O . ARG A 1 90 ? 2.467 1.158 -6.289 1 97.81 90 ARG A O 1
ATOM 739 N N . ILE A 1 91 ? 2.248 0.63 -8.406 1 98.12 91 ILE A N 1
ATOM 740 C CA . ILE A 1 91 ? 2.607 -0.779 -8.281 1 98.12 91 ILE A CA 1
ATOM 741 C C . ILE A 1 91 ? 3.678 -1.129 -9.312 1 98.12 91 ILE A C 1
ATOM 743 O O . ILE A 1 91 ? 3.496 -0.894 -10.516 1 98.12 91 ILE A O 1
ATOM 747 N N . TYR A 1 92 ? 4.77 -1.651 -8.844 1 98.5 92 TYR A N 1
ATOM 748 C CA . TYR A 1 92 ? 5.859 -2.119 -9.695 1 98.5 92 TYR A CA 1
ATOM 749 C C . TYR A 1 92 ? 5.98 -3.637 -9.641 1 98.5 92 TYR A C 1
ATOM 751 O O . TYR A 1 92 ? 5.66 -4.254 -8.625 1 98.5 92 TYR A O 1
ATOM 759 N N . LEU A 1 93 ? 6.395 -4.18 -10.734 1 98.56 93 LEU A N 1
ATOM 760 C CA . LEU A 1 93 ? 6.496 -5.625 -10.883 1 98.56 93 LEU A CA 1
ATOM 761 C C . LEU A 1 93 ? 7.871 -6.023 -11.406 1 98.56 93 LEU A C 1
ATOM 763 O O . LEU A 1 93 ? 8.359 -5.449 -12.383 1 98.56 93 LEU A O 1
ATOM 767 N N . ARG A 1 94 ? 8.555 -6.914 -10.711 1 98.5 94 ARG A N 1
ATOM 768 C CA . ARG A 1 94 ? 9.711 -7.652 -11.219 1 98.5 94 ARG A CA 1
ATOM 769 C C . ARG A 1 94 ? 9.375 -9.133 -11.391 1 98.5 94 ARG A C 1
ATOM 771 O O . ARG A 1 94 ? 9.156 -9.844 -10.406 1 98.5 94 ARG A O 1
ATOM 778 N N . ASN A 1 95 ? 9.422 -9.609 -12.578 1 97.06 95 ASN A N 1
ATOM 779 C CA . ASN A 1 95 ? 8.992 -10.977 -12.867 1 97.06 95 ASN A CA 1
ATOM 780 C C . ASN A 1 95 ? 10.047 -12 -12.438 1 97.06 95 ASN A C 1
ATOM 782 O O . ASN A 1 95 ? 11.234 -11.695 -12.406 1 97.06 95 ASN A O 1
ATOM 786 N N . SER A 1 96 ? 9.5 -13.164 -12.133 1 96.06 96 SER A N 1
ATOM 787 C CA . SER A 1 96 ? 10.375 -14.32 -11.984 1 96.06 96 SER A CA 1
ATOM 788 C C . SER A 1 96 ? 10.898 -14.797 -13.336 1 96.06 96 SER A C 1
ATOM 790 O O . SER A 1 96 ? 10.438 -14.328 -14.383 1 96.06 96 SER A O 1
ATOM 792 N N . ASP A 1 97 ? 11.891 -15.672 -13.242 1 93.88 97 ASP A N 1
ATOM 793 C CA . ASP A 1 97 ? 12.391 -16.375 -14.422 1 93.88 97 ASP A CA 1
ATOM 794 C C . ASP A 1 97 ? 12.227 -17.891 -14.273 1 93.88 97 ASP A C 1
ATOM 796 O O . ASP A 1 97 ? 12.93 -18.516 -13.484 1 93.88 97 ASP A O 1
ATOM 800 N N . PRO A 1 98 ? 11.367 -18.562 -15.023 1 94.69 98 PRO A N 1
ATOM 801 C CA . PRO A 1 98 ? 10.539 -17.969 -16.078 1 94.69 98 PRO A CA 1
ATOM 802 C C . PRO A 1 98 ? 9.391 -17.125 -15.531 1 94.69 98 PRO A C 1
ATOM 804 O O . PRO A 1 98 ? 9.016 -17.266 -14.367 1 94.69 98 PRO A O 1
ATOM 807 N N . LYS A 1 99 ? 8.797 -16.281 -16.391 1 94.38 99 LYS A N 1
ATOM 808 C CA . LYS A 1 99 ? 7.672 -15.422 -16.016 1 94.38 99 LYS A CA 1
ATOM 809 C C . LYS A 1 99 ? 6.457 -16.25 -15.617 1 94.38 99 LYS A C 1
ATOM 811 O O . LYS A 1 99 ? 6.094 -17.203 -16.312 1 94.38 99 LYS A O 1
ATOM 816 N N . SER A 1 100 ? 5.801 -15.805 -14.508 1 93.38 100 SER A N 1
ATOM 817 C CA . SER A 1 100 ? 4.68 -16.594 -14.016 1 93.38 100 SER A CA 1
ATOM 818 C C . SER A 1 100 ? 3.465 -15.727 -13.727 1 93.38 100 SER A C 1
ATOM 820 O O . SER A 1 100 ? 2.367 -16.234 -13.5 1 93.38 100 SER A O 1
ATOM 822 N N . VAL A 1 101 ? 3.65 -14.414 -13.719 1 93.94 101 VAL A N 1
ATOM 823 C CA . VAL A 1 101 ? 2.578 -13.5 -13.352 1 93.94 101 VAL A CA 1
ATOM 824 C C . VAL A 1 101 ? 2.443 -12.406 -14.414 1 93.94 101 VAL A C 1
ATOM 826 O O . VAL A 1 101 ? 3.445 -11.891 -14.906 1 93.94 101 VAL A O 1
ATOM 829 N N . SER A 1 102 ? 1.213 -12.094 -14.766 1 95.31 102 SER A N 1
ATOM 830 C CA . SER A 1 102 ? 0.946 -11.008 -15.711 1 95.31 102 SER A CA 1
ATOM 831 C C . SER A 1 102 ? -0.217 -10.141 -15.234 1 95.31 102 SER A C 1
ATOM 833 O O . SER A 1 102 ? -1.301 -10.656 -14.945 1 95.31 102 SER A O 1
ATOM 835 N N . PRO A 1 103 ? 0.057 -8.875 -15.133 1 96.25 103 PRO A N 1
ATOM 836 C CA . PRO A 1 103 ? -1.088 -8.008 -14.852 1 96.25 103 PRO A CA 1
ATOM 837 C C . PRO A 1 103 ? -2.062 -7.918 -16.031 1 96.25 103 PRO A C 1
ATOM 839 O O . PRO A 1 103 ? -1.642 -7.723 -17.172 1 96.25 103 PRO A O 1
ATOM 842 N N . MET A 1 104 ? -3.334 -8.023 -15.773 1 94.31 104 MET A N 1
ATOM 843 C CA . MET A 1 104 ? -4.348 -8.047 -16.828 1 94.31 104 MET A CA 1
ATOM 844 C C . MET A 1 104 ? -5.145 -6.746 -16.859 1 94.31 104 MET A C 1
ATOM 846 O O . MET A 1 104 ? -5.664 -6.352 -17.891 1 94.31 104 MET A O 1
ATOM 850 N N . TYR A 1 105 ? -5.242 -6.27 -15.68 1 93.81 105 TYR A N 1
ATOM 851 C CA . TYR A 1 105 ? -6.098 -5.098 -15.539 1 93.81 105 TYR A CA 1
ATOM 852 C C . TYR A 1 105 ? -5.605 -4.199 -14.406 1 93.81 105 TYR A C 1
ATOM 854 O O . TYR A 1 105 ? -4.953 -4.664 -13.469 1 93.81 105 TYR A O 1
ATOM 862 N N . PHE A 1 106 ? -5.848 -2.916 -14.602 1 96.75 106 PHE A N 1
ATOM 863 C CA . PHE A 1 106 ? -5.496 -1.882 -13.641 1 96.75 106 PHE A CA 1
ATOM 864 C C . PHE A 1 106 ? -6.566 -0.797 -13.594 1 96.75 106 PHE A C 1
ATOM 866 O O . PHE A 1 106 ? -6.953 -0.256 -14.633 1 96.75 106 PHE A O 1
ATOM 873 N N . GLU A 1 107 ? -7.074 -0.494 -12.422 1 96.94 107 GLU A N 1
ATOM 874 C CA . GLU A 1 107 ? -8.07 0.568 -12.312 1 96.94 107 GLU A CA 1
ATOM 875 C C . GLU A 1 107 ? -7.984 1.261 -10.953 1 96.94 107 GLU A C 1
ATOM 877 O O . GLU A 1 107 ? -7.355 0.749 -10.023 1 96.94 107 GLU A O 1
ATOM 882 N N . LEU A 1 108 ? -8.531 2.406 -10.922 1 97.56 108 LEU A N 1
ATOM 883 C CA . LEU A 1 108 ? -8.727 3.082 -9.641 1 97.56 108 LEU A CA 1
ATOM 884 C C . LEU A 1 108 ? -10.008 2.596 -8.961 1 97.56 108 LEU A C 1
ATOM 886 O O . LEU A 1 108 ? -10.984 2.264 -9.641 1 97.56 108 LEU A O 1
ATOM 890 N N . VAL A 1 109 ? -9.984 2.574 -7.645 1 95.75 109 VAL A N 1
ATOM 891 C CA . VAL A 1 109 ? -11.172 2.211 -6.875 1 95.75 109 VAL A CA 1
ATOM 892 C C . VAL A 1 109 ? -11.406 3.232 -5.766 1 95.75 109 VAL A C 1
ATOM 894 O O . VAL A 1 109 ? -10.547 4.078 -5.504 1 95.75 109 VAL A O 1
ATOM 897 N N . GLY A 1 110 ? -12.555 3.117 -5.125 1 95 110 GLY A N 1
ATOM 898 C CA . GLY A 1 110 ? -12.922 4.105 -4.121 1 95 110 GLY A CA 1
ATOM 899 C C . GLY A 1 110 ? -13.352 5.434 -4.715 1 95 110 GLY A C 1
ATOM 900 O O . GLY A 1 110 ? -13.07 6.492 -4.148 1 95 110 GLY A O 1
ATOM 901 N N . LEU A 1 111 ? -13.961 5.41 -5.832 1 95.38 111 LEU A N 1
ATOM 902 C CA . LEU A 1 111 ? -14.289 6.602 -6.605 1 95.38 111 LEU A CA 1
ATOM 903 C C . LEU A 1 111 ? -15.664 7.137 -6.215 1 95.38 111 LEU A C 1
ATOM 905 O O . LEU A 1 111 ? -16.078 8.203 -6.688 1 95.38 111 LEU A O 1
ATOM 909 N N . GLU A 1 112 ? -16.359 6.445 -5.367 1 93.94 112 GLU A N 1
ATOM 910 C CA . GLU A 1 112 ? -17.672 6.875 -4.91 1 93.94 112 GLU A CA 1
ATOM 911 C C . GLU A 1 112 ? -17.641 7.289 -3.439 1 93.94 112 GLU A C 1
ATOM 913 O O . GLU A 1 112 ? -16.984 6.645 -2.625 1 93.94 112 GLU A O 1
ATOM 918 N N . LYS A 1 113 ? -18.406 8.289 -3.205 1 93.69 113 LYS A N 1
ATOM 919 C CA . LYS A 1 113 ? -18.5 8.758 -1.825 1 93.69 113 LYS A CA 1
ATOM 920 C C . LYS A 1 113 ? -19.328 7.797 -0.975 1 93.69 113 LYS A C 1
ATOM 922 O O . LYS A 1 113 ? -20.281 7.199 -1.462 1 93.69 113 LYS A O 1
ATOM 927 N N . LEU A 1 114 ? -18.828 7.723 0.297 1 89.62 114 LEU A N 1
ATOM 928 C CA . LEU A 1 114 ? -19.656 7.039 1.288 1 89.62 114 LEU A CA 1
ATOM 929 C C . LEU A 1 114 ? -20.859 7.891 1.671 1 89.62 114 LEU A C 1
ATOM 931 O O . LEU A 1 114 ? -20.703 9.023 2.129 1 89.62 114 LEU A O 1
ATOM 935 N N . ARG A 1 115 ? -22.047 7.418 1.5 1 85.25 115 ARG A N 1
ATOM 936 C CA . ARG A 1 115 ? -23.312 8.141 1.52 1 85.25 115 ARG A CA 1
ATOM 937 C C . ARG A 1 115 ? -23.531 8.82 2.867 1 85.25 115 ARG A C 1
ATOM 939 O O . ARG A 1 115 ? -23.969 9.977 2.924 1 85.25 115 ARG A O 1
ATOM 946 N N . VAL A 1 116 ? -23.188 8.18 3.922 1 81.75 116 VAL A N 1
ATOM 947 C CA . VAL A 1 116 ? -23.547 8.664 5.25 1 81.75 116 VAL A CA 1
ATOM 948 C C . VAL A 1 116 ? -22.781 9.953 5.555 1 81.75 116 VAL A C 1
ATOM 950 O O . VAL A 1 116 ? -23.344 10.898 6.102 1 81.75 116 VAL A O 1
ATOM 953 N N . TYR A 1 117 ? -21.547 10.102 5.066 1 83.88 117 TYR A N 1
ATOM 954 C CA . TYR A 1 117 ? -20.719 11.242 5.445 1 83.88 117 TYR A CA 1
ATOM 955 C C . TYR A 1 117 ? -20.344 12.07 4.227 1 83.88 117 TYR A C 1
ATOM 957 O O . TYR A 1 117 ? -19.734 13.141 4.355 1 83.88 117 TYR A O 1
ATOM 965 N N . GLU A 1 118 ? -20.625 11.586 3.07 1 89.88 118 GLU A N 1
ATOM 966 C CA . GLU A 1 118 ? -20.312 12.273 1.818 1 89.88 118 GLU A CA 1
ATOM 967 C C . GLU A 1 118 ? -18.797 12.492 1.683 1 89.88 118 GLU A C 1
ATOM 969 O O . GLU A 1 118 ? -18.359 13.594 1.345 1 89.88 118 GLU A O 1
ATOM 974 N N . VAL A 1 119 ? -18.094 11.492 2.098 1 90.69 119 VAL A N 1
ATOM 975 C CA . VAL A 1 119 ? -16.656 11.484 1.942 1 90.69 119 VAL A CA 1
ATOM 976 C C . VAL A 1 119 ? -16.219 10.266 1.13 1 90.69 119 VAL A C 1
ATOM 978 O O . VAL A 1 119 ? -16.938 9.266 1.072 1 90.69 119 VAL A O 1
ATOM 981 N N . PHE A 1 120 ? -15.102 10.414 0.495 1 93.12 120 PHE A N 1
ATOM 982 C CA . PHE A 1 120 ? -14.523 9.266 -0.187 1 93.12 120 PHE A CA 1
ATOM 983 C C . PHE A 1 120 ? -13.898 8.297 0.813 1 93.12 120 PHE A C 1
ATOM 985 O O . PHE A 1 120 ? -13.594 8.68 1.946 1 93.12 120 PHE A O 1
ATOM 992 N N . PRO A 1 121 ? -13.711 7.051 0.465 1 90.19 121 PRO A N 1
ATOM 993 C CA . PRO A 1 121 ? -13.062 6.082 1.358 1 90.19 121 PRO A CA 1
ATOM 994 C C . PRO A 1 121 ? -11.68 6.535 1.818 1 90.19 121 PRO A C 1
ATOM 996 O O . PRO A 1 121 ? -11.227 6.145 2.898 1 90.19 121 PRO A O 1
ATOM 999 N N . SER A 1 122 ? -10.961 7.328 1.059 1 91.5 122 SER A N 1
ATOM 1000 C CA . SER A 1 122 ? -9.633 7.859 1.332 1 91.5 122 SER A CA 1
ATOM 1001 C C . SER A 1 122 ? -9.375 9.133 0.54 1 91.5 122 SER A C 1
ATOM 1003 O O . SER A 1 122 ? -10.078 9.43 -0.425 1 91.5 122 SER A O 1
ATOM 1005 N N . ASP A 1 123 ? -8.453 9.898 1.026 1 93.25 123 ASP A N 1
ATOM 1006 C CA . ASP A 1 123 ? -8.047 11.047 0.224 1 93.25 123 ASP A CA 1
ATOM 1007 C C . ASP A 1 123 ? -7.207 10.609 -0.974 1 93.25 123 ASP A C 1
ATOM 1009 O O . ASP A 1 123 ? -6.941 11.406 -1.877 1 93.25 123 ASP A O 1
ATOM 1013 N N . HIS A 1 124 ? -6.762 9.453 -1.103 1 96.5 124 HIS A N 1
ATOM 1014 C CA . HIS A 1 124 ? -6.219 8.781 -2.281 1 96.5 124 HIS A CA 1
ATOM 1015 C C . HIS A 1 124 ? -7.23 7.805 -2.873 1 96.5 124 HIS A C 1
ATOM 1017 O O . HIS A 1 124 ? -7.895 7.07 -2.139 1 96.5 124 HIS A O 1
ATOM 1023 N N . PHE A 1 125 ? -7.348 7.75 -4.125 1 96.88 125 PHE A N 1
ATOM 1024 C CA . PHE A 1 125 ? -8.047 6.637 -4.754 1 96.88 125 PHE A CA 1
ATOM 1025 C C . PHE A 1 125 ? -7.195 5.371 -4.707 1 96.88 125 PHE A C 1
ATOM 1027 O O . PHE A 1 125 ? -5.969 5.434 -4.852 1 96.88 125 PHE A O 1
ATOM 1034 N N . GLY A 1 126 ? -7.859 4.262 -4.457 1 96.62 126 GLY A N 1
ATOM 1035 C CA . GLY A 1 126 ? -7.168 2.984 -4.375 1 96.62 126 GLY A CA 1
ATOM 1036 C C . GLY A 1 126 ? -6.805 2.412 -5.73 1 96.62 126 GLY A C 1
ATOM 1037 O O . GLY A 1 126 ? -7.336 2.846 -6.754 1 96.62 126 GLY A O 1
ATOM 1038 N N . LEU A 1 127 ? -5.832 1.489 -5.711 1 97.69 127 LEU A N 1
ATOM 1039 C CA . LEU A 1 127 ? -5.434 0.756 -6.906 1 97.69 127 LEU A CA 1
ATOM 1040 C C . LEU A 1 127 ? -5.961 -0.675 -6.867 1 97.69 127 LEU A C 1
ATOM 1042 O O . LEU A 1 127 ? -5.922 -1.326 -5.824 1 97.69 127 LEU A O 1
ATOM 1046 N N . LEU A 1 128 ? -6.527 -1.077 -7.984 1 97 128 LEU A N 1
ATOM 1047 C CA . LEU A 1 128 ? -6.914 -2.473 -8.156 1 97 128 LEU A CA 1
ATOM 1048 C C . LEU A 1 128 ? -6.285 -3.062 -9.414 1 97 128 LEU A C 1
ATOM 1050 O O . LEU A 1 128 ? -6.383 -2.479 -10.492 1 97 128 LEU A O 1
ATOM 1054 N N . THR A 1 129 ? -5.57 -4.137 -9.234 1 97 129 THR A N 1
ATOM 1055 C CA . THR A 1 129 ? -4.98 -4.859 -10.352 1 97 129 THR A CA 1
ATOM 1056 C C . THR A 1 129 ? -5.305 -6.348 -10.266 1 97 129 THR A C 1
ATOM 1058 O O . THR A 1 129 ? -5.312 -6.922 -9.172 1 97 129 THR A O 1
ATOM 1061 N N . HIS A 1 130 ? -5.633 -6.906 -11.422 1 95.25 130 HIS A N 1
ATOM 1062 C CA . HIS A 1 130 ? -5.809 -8.344 -11.547 1 95.25 130 HIS A CA 1
ATOM 1063 C C . HIS A 1 130 ? -4.598 -8.992 -12.219 1 95.25 130 HIS A C 1
ATOM 1065 O O . HIS A 1 130 ? -4.145 -8.531 -13.266 1 95.25 130 HIS A O 1
ATOM 1071 N N . PHE A 1 131 ? -4.078 -10.031 -11.516 1 95 131 PHE A N 1
ATOM 1072 C CA . PHE A 1 131 ? -2.961 -10.773 -12.086 1 95 131 PHE A CA 1
ATOM 1073 C C . PHE A 1 131 ? -3.4 -12.164 -12.523 1 95 131 PHE A C 1
ATOM 1075 O O . PHE A 1 131 ? -4.137 -12.844 -11.797 1 95 131 PH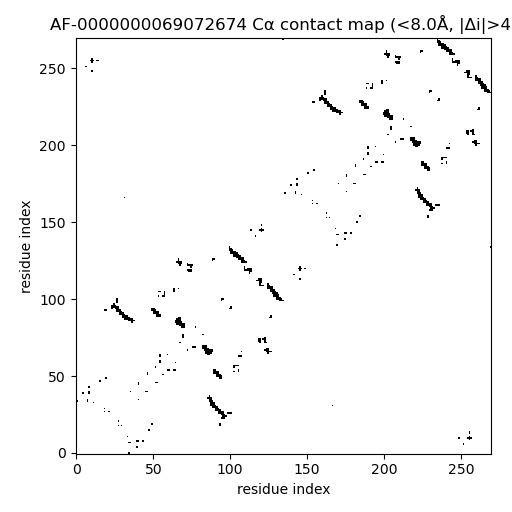E A O 1
ATOM 1082 N N . ASP A 1 132 ? -2.986 -12.531 -13.672 1 92.69 132 ASP A N 1
ATOM 1083 C CA . ASP A 1 132 ? -3.041 -13.938 -14.062 1 92.69 132 ASP A CA 1
ATOM 1084 C C . ASP A 1 132 ? -1.775 -14.68 -13.633 1 92.69 132 ASP A C 1
ATOM 1086 O O . ASP A 1 132 ? -0.668 -14.156 -13.758 1 92.69 132 ASP A O 1
ATOM 1090 N N . ILE A 1 133 ? -1.982 -15.836 -13.047 1 89.94 133 ILE A N 1
ATOM 1091 C CA . ILE A 1 133 ? -0.864 -16.672 -12.609 1 89.94 133 ILE A CA 1
ATOM 1092 C C . ILE A 1 133 ? -0.754 -17.891 -13.5 1 89.94 133 ILE A C 1
ATOM 1094 O O . ILE A 1 133 ? -1.735 -18.625 -13.703 1 89.94 133 ILE A O 1
ATOM 1098 N N . ARG A 1 134 ? 0.36 -18.062 -14.062 1 83.31 134 ARG A N 1
ATOM 1099 C CA . ARG A 1 134 ? 0.62 -19.25 -14.883 1 83.31 134 ARG A CA 1
ATOM 1100 C C . ARG A 1 134 ? 1.337 -20.328 -14.078 1 83.31 134 ARG A C 1
ATOM 1102 O O . ARG A 1 134 ? 2.332 -20.047 -13.406 1 83.31 134 ARG A O 1
ATOM 1109 N N . CYS A 1 135 ? 0.705 -21.469 -13.898 1 73.56 135 CYS A N 1
ATOM 1110 C CA . CYS A 1 135 ? 1.274 -22.625 -13.203 1 73.56 135 CYS A CA 1
ATOM 1111 C C . CYS A 1 135 ? 2.002 -23.547 -14.172 1 73.56 135 CYS A C 1
ATOM 1113 O O . CYS A 1 135 ? 1.626 -23.641 -15.344 1 73.56 135 CYS A O 1
ATOM 1115 N N . MET B 1 1 ? -5.859 12.797 13.672 1 54.47 1 MET B N 1
ATOM 1116 C CA . MET B 1 1 ? -6.148 11.492 13.102 1 54.47 1 MET B CA 1
ATOM 1117 C C . MET B 1 1 ? -7.125 10.711 13.977 1 54.47 1 MET B C 1
ATOM 1119 O O . MET B 1 1 ? -8.141 10.211 13.492 1 54.47 1 MET B O 1
ATOM 1123 N N . ALA B 1 2 ? -7.035 10.789 15.25 1 57.56 2 ALA B N 1
ATOM 1124 C CA . ALA B 1 2 ? -7.918 10.086 16.172 1 57.56 2 ALA B CA 1
ATOM 1125 C C . ALA B 1 2 ? -9.336 10.633 16.109 1 57.56 2 ALA B C 1
ATOM 1127 O O . ALA B 1 2 ? -10.312 9.883 16.219 1 57.56 2 ALA B O 1
ATOM 1128 N N . ALA B 1 3 ? -9.477 11.844 15.672 1 64.75 3 ALA B N 1
ATOM 1129 C CA . ALA B 1 3 ? -10.766 12.531 15.664 1 64.75 3 ALA B CA 1
ATOM 1130 C C . ALA B 1 3 ? -11.672 11.977 14.57 1 64.75 3 ALA B C 1
ATOM 1132 O O . ALA B 1 3 ? -12.898 12.117 14.641 1 64.75 3 ALA B O 1
ATOM 1133 N N . LEU B 1 4 ? -11.086 11.234 13.719 1 78.94 4 LEU B N 1
ATOM 1134 C CA . LEU B 1 4 ? -11.914 10.781 12.602 1 78.94 4 LEU B CA 1
ATOM 1135 C C . LEU B 1 4 ? -12.078 9.266 12.625 1 78.94 4 LEU B C 1
ATOM 1137 O O . LEU B 1 4 ? -12.242 8.633 11.578 1 78.94 4 LEU B O 1
ATOM 1141 N N . SER B 1 5 ? -12.156 8.789 13.852 1 85.25 5 SER B N 1
ATOM 1142 C CA . SER B 1 5 ? -12.195 7.34 14.039 1 85.25 5 SER B CA 1
ATOM 1143 C C . SER B 1 5 ? -13.445 6.734 13.422 1 85.25 5 SER B C 1
ATOM 1145 O O . SER B 1 5 ? -13.375 5.699 12.75 1 85.25 5 SER B O 1
ATOM 1147 N N . GLU B 1 6 ? -14.539 7.328 13.664 1 85.56 6 GLU B N 1
ATOM 1148 C CA . GLU B 1 6 ? -15.781 6.801 13.102 1 85.56 6 GLU B CA 1
ATOM 1149 C C . GLU B 1 6 ? -15.711 6.734 11.578 1 85.56 6 GLU B C 1
ATOM 1151 O O . GLU B 1 6 ? -16.094 5.727 10.977 1 85.56 6 GLU B O 1
ATOM 1156 N N . LEU B 1 7 ? -15.258 7.762 11.008 1 85.5 7 LEU B N 1
ATOM 1157 C CA . LEU B 1 7 ? -15.109 7.805 9.555 1 85.5 7 LEU B CA 1
ATOM 1158 C C . LEU B 1 7 ? -14.156 6.723 9.07 1 85.5 7 LEU B C 1
ATOM 1160 O O . LEU B 1 7 ? -14.422 6.055 8.07 1 85.5 7 LEU B O 1
ATOM 1164 N N . ARG B 1 8 ? -13.102 6.57 9.789 1 88.25 8 ARG B N 1
ATOM 1165 C CA . ARG B 1 8 ? -12.125 5.547 9.438 1 88.25 8 ARG B CA 1
ATOM 1166 C C . ARG B 1 8 ? -12.75 4.152 9.484 1 88.25 8 ARG B C 1
ATOM 1168 O O . ARG B 1 8 ? -12.477 3.318 8.617 1 88.25 8 ARG B O 1
ATOM 1175 N N . ARG B 1 9 ? -13.539 3.941 10.391 1 90.69 9 ARG B N 1
ATOM 1176 C CA . ARG B 1 9 ? -14.203 2.646 10.508 1 90.69 9 ARG B CA 1
ATOM 1177 C C . ARG B 1 9 ? -15.148 2.406 9.336 1 90.69 9 ARG B C 1
ATOM 1179 O O . ARG B 1 9 ? -15.188 1.307 8.781 1 90.69 9 ARG B O 1
ATOM 1186 N N . ILE B 1 10 ? -15.812 3.414 8.992 1 89.31 10 ILE B N 1
ATOM 1187 C CA . ILE B 1 10 ? -16.734 3.311 7.871 1 89.31 10 ILE B CA 1
ATOM 1188 C C . ILE B 1 10 ? -15.961 3.068 6.582 1 89.31 10 ILE B C 1
ATOM 1190 O O . ILE B 1 10 ? -16.344 2.236 5.758 1 89.31 10 ILE B O 1
ATOM 1194 N N . GLN B 1 11 ? -14.922 3.732 6.414 1 90.44 11 GLN B N 1
ATOM 1195 C CA . GLN B 1 11 ? -14.055 3.566 5.246 1 90.44 11 GLN B CA 1
ATOM 1196 C C . GLN B 1 11 ? -13.492 2.15 5.18 1 90.44 11 GLN B C 1
ATOM 1198 O O . GLN B 1 11 ? -13.539 1.509 4.129 1 90.44 11 GLN B O 1
ATOM 1203 N N . LEU B 1 12 ? -13.008 1.66 6.293 1 93.62 12 LEU B N 1
ATOM 1204 C CA . LEU B 1 12 ? -12.477 0.302 6.344 1 93.62 12 LEU B CA 1
ATOM 1205 C C . LEU B 1 12 ? -13.57 -0.72 6.055 1 93.62 12 LEU B C 1
ATOM 1207 O O . LEU B 1 12 ? -13.344 -1.695 5.332 1 93.62 12 LEU B O 1
ATOM 1211 N N . GLY B 1 13 ? -14.727 -0.479 6.625 1 93.69 13 GLY B N 1
ATOM 1212 C CA . GLY B 1 13 ? -15.859 -1.348 6.348 1 93.69 13 GLY B CA 1
ATOM 1213 C C . GLY B 1 13 ? -16.188 -1.456 4.867 1 93.69 13 GLY B C 1
ATOM 1214 O O . GLY B 1 13 ? -16.484 -2.543 4.371 1 93.69 13 GLY B O 1
ATOM 1215 N N . SER B 1 14 ? -16.125 -0.381 4.188 1 93.25 14 SER B N 1
ATOM 1216 C CA . SER B 1 14 ? -16.375 -0.38 2.752 1 93.25 14 SER B CA 1
ATOM 1217 C C . SER B 1 14 ? -15.328 -1.193 2 1 93.25 14 SER B C 1
ATOM 1219 O O . SER B 1 14 ? -15.648 -1.868 1.02 1 93.25 14 SER B O 1
ATOM 1221 N N . CYS B 1 15 ? -14.086 -1.122 2.414 1 94.81 15 CYS B N 1
ATOM 1222 C CA . CYS B 1 15 ? -13.023 -1.91 1.799 1 94.81 15 CYS B CA 1
ATOM 1223 C C . CYS B 1 15 ? -13.258 -3.4 2.01 1 94.81 15 CYS B C 1
ATOM 1225 O O . CYS B 1 15 ? -13.109 -4.195 1.079 1 94.81 15 CYS B O 1
ATOM 1227 N N . PHE B 1 16 ? -13.672 -3.77 3.178 1 96.75 16 PHE B N 1
ATOM 1228 C CA . PHE B 1 16 ? -13.961 -5.168 3.473 1 96.75 16 PHE B CA 1
ATOM 1229 C C . PHE B 1 16 ? -15.133 -5.668 2.635 1 96.75 16 PHE B C 1
ATOM 1231 O O . PHE B 1 16 ? -15.109 -6.793 2.137 1 96.75 16 PHE B O 1
ATOM 1238 N N . ARG B 1 17 ? -16.109 -4.809 2.496 1 95.44 17 ARG B N 1
ATOM 1239 C CA . ARG B 1 17 ? -17.25 -5.184 1.66 1 95.44 17 ARG B CA 1
ATOM 1240 C C . ARG B 1 17 ? -16.812 -5.41 0.216 1 95.44 17 ARG B C 1
ATOM 1242 O O . ARG B 1 17 ? -17.266 -6.355 -0.434 1 95.44 17 ARG B O 1
ATOM 1249 N N . ARG B 1 18 ? -15.961 -4.598 -0.229 1 94.56 18 ARG B N 1
ATOM 1250 C CA . ARG B 1 18 ? -15.461 -4.754 -1.591 1 94.56 18 ARG B CA 1
ATOM 1251 C C . ARG B 1 18 ? -14.703 -6.07 -1.748 1 94.56 18 ARG B C 1
ATOM 1253 O O . ARG B 1 18 ? -14.844 -6.754 -2.766 1 94.56 18 ARG B O 1
ATOM 1260 N N . MET B 1 19 ? -13.883 -6.438 -0.819 1 96.88 19 MET B N 1
ATOM 1261 C CA . MET B 1 19 ? -13.172 -7.715 -0.844 1 96.88 19 MET B CA 1
ATOM 1262 C C . MET B 1 19 ? -14.148 -8.875 -0.953 1 96.88 19 MET B C 1
ATOM 1264 O O . MET B 1 19 ? -13.938 -9.805 -1.735 1 96.88 19 MET B O 1
ATOM 1268 N N . LYS B 1 20 ? -15.203 -8.773 -0.208 1 96.38 20 LYS B N 1
ATOM 1269 C CA . LYS B 1 20 ? -16.156 -9.875 -0.117 1 96.38 20 LYS B CA 1
ATOM 1270 C C . LYS B 1 20 ? -16.984 -10 -1.402 1 96.38 20 LYS B C 1
ATOM 1272 O O . LYS B 1 20 ? -17.422 -11.094 -1.758 1 96.38 20 LYS B O 1
ATOM 1277 N N . ARG B 1 21 ? -17.094 -8.922 -2.092 1 95.44 21 ARG B N 1
ATOM 1278 C CA . ARG B 1 21 ? -17.953 -8.898 -3.273 1 95.44 21 ARG B CA 1
ATOM 1279 C C . ARG B 1 21 ? -17.25 -9.523 -4.473 1 95.44 21 ARG B C 1
ATOM 1281 O O . ARG B 1 21 ? -17.891 -9.938 -5.434 1 95.44 21 ARG B O 1
ATOM 1288 N N . GLU B 1 22 ? -15.961 -9.656 -4.391 1 95 22 GLU B N 1
ATOM 1289 C CA . GLU B 1 22 ? -15.227 -10.227 -5.516 1 95 22 GLU B CA 1
ATOM 1290 C C . GLU B 1 22 ? -15.617 -11.68 -5.746 1 95 22 GLU B C 1
ATOM 1292 O O . GLU B 1 22 ? -16.016 -12.375 -4.809 1 95 22 GLU B O 1
ATOM 1297 N N . SER B 1 23 ? -15.523 -12.148 -6.988 1 95.62 23 SER B N 1
ATOM 1298 C CA . SER B 1 23 ? -15.844 -13.531 -7.328 1 95.62 23 SER B CA 1
ATOM 1299 C C . SER B 1 23 ? -15.039 -14.508 -6.469 1 95.62 23 SER B C 1
ATOM 1301 O O . SER B 1 23 ? -13.875 -14.25 -6.152 1 95.62 23 SER B O 1
ATOM 1303 N N . ALA B 1 24 ? -15.648 -15.648 -6.168 1 95.12 24 ALA B N 1
ATOM 1304 C CA . ALA B 1 24 ? -15.031 -16.656 -5.312 1 95.12 24 ALA B CA 1
ATOM 1305 C C . ALA B 1 24 ? -13.812 -17.281 -5.988 1 95.12 24 ALA B C 1
ATOM 1307 O O . ALA B 1 24 ? -12.992 -17.922 -5.332 1 95.12 24 ALA B O 1
ATOM 1308 N N . ASN B 1 25 ? -13.68 -17.109 -7.262 1 93.38 25 ASN B N 1
ATOM 1309 C CA . ASN B 1 25 ? -12.562 -17.703 -7.996 1 93.38 25 ASN B CA 1
ATOM 1310 C C . ASN B 1 25 ? -11.297 -16.844 -7.871 1 93.38 25 ASN B C 1
ATOM 1312 O O . ASN B 1 25 ? -10.227 -17.25 -8.328 1 93.38 25 ASN B O 1
ATOM 1316 N N . TYR B 1 26 ? -11.445 -15.719 -7.215 1 94.25 26 TYR B N 1
ATOM 1317 C CA . TYR B 1 26 ? -10.289 -14.844 -7.055 1 94.25 26 TYR B CA 1
ATOM 1318 C C . TYR B 1 26 ? -9.797 -14.844 -5.613 1 94.25 26 TYR B C 1
ATOM 1320 O O . TYR B 1 26 ? -10.594 -14.852 -4.676 1 94.25 26 TYR B O 1
ATOM 1328 N N . THR B 1 27 ? -8.5 -14.906 -5.469 1 96.12 27 THR B N 1
ATOM 1329 C CA . THR B 1 27 ? -7.883 -14.477 -4.215 1 96.12 27 THR B CA 1
ATOM 1330 C C . THR B 1 27 ? -7.766 -12.961 -4.16 1 96.12 27 THR B C 1
ATOM 1332 O O . THR B 1 27 ? -7.34 -12.328 -5.133 1 96.12 27 THR B O 1
ATOM 1335 N N . VAL B 1 28 ? -8.203 -12.383 -3.096 1 97.5 28 VAL B N 1
ATOM 1336 C CA . VAL B 1 28 ? -8.172 -10.93 -2.965 1 97.5 28 VAL B CA 1
ATOM 1337 C C . VAL B 1 28 ? -7.188 -10.531 -1.869 1 97.5 28 VAL B C 1
ATOM 1339 O O . VAL B 1 28 ? -7.285 -11 -0.733 1 97.5 28 VAL B O 1
ATOM 1342 N N . ILE B 1 29 ? -6.172 -9.719 -2.27 1 97.31 29 ILE B N 1
ATOM 1343 C CA . ILE B 1 29 ? -5.238 -9.133 -1.315 1 97.31 29 ILE B CA 1
ATOM 1344 C C . ILE B 1 29 ? -5.484 -7.629 -1.215 1 97.31 29 ILE B C 1
ATOM 1346 O O . ILE B 1 29 ? -5.539 -6.934 -2.23 1 97.31 29 ILE B O 1
ATOM 1350 N N . PHE B 1 30 ? -5.789 -7.195 -0.054 1 97.81 30 PHE B N 1
ATOM 1351 C CA . PHE B 1 30 ? -5.996 -5.781 0.237 1 97.81 30 PHE B CA 1
ATOM 1352 C C . PHE B 1 30 ? -5.031 -5.301 1.316 1 97.81 30 PHE B C 1
ATOM 1354 O O . PHE B 1 30 ? -4.848 -5.977 2.332 1 97.81 30 PHE B O 1
ATOM 1361 N N . GLY B 1 31 ? -4.387 -4.121 1.022 1 96.81 31 GLY B N 1
ATOM 1362 C CA . GLY B 1 31 ? -3.484 -3.641 2.059 1 96.81 31 GLY B CA 1
ATOM 1363 C C . GLY B 1 31 ? -2.967 -2.238 1.798 1 96.81 31 GLY B C 1
ATOM 1364 O O . GLY B 1 31 ? -3.285 -1.635 0.771 1 96.81 31 GLY B O 1
ATOM 1365 N N . GLY B 1 32 ? -2.246 -1.684 2.768 1 95.44 32 GLY B N 1
ATOM 1366 C CA . GLY B 1 32 ? -1.656 -0.354 2.758 1 95.44 32 GLY B CA 1
ATOM 1367 C C . GLY B 1 32 ? -1.735 0.343 4.105 1 95.44 32 GLY B C 1
ATOM 1368 O O . GLY B 1 32 ? -1.893 -0.31 5.137 1 95.44 32 GLY B O 1
ATOM 1369 N N . ASP B 1 33 ? -1.435 1.595 4.031 1 94.94 33 ASP B N 1
ATOM 1370 C CA . ASP B 1 33 ? -1.563 2.43 5.219 1 94.94 33 ASP B CA 1
ATOM 1371 C C . ASP B 1 33 ? -3.027 2.76 5.504 1 94.94 33 ASP B C 1
ATOM 1373 O O . ASP B 1 33 ? -3.633 3.568 4.797 1 94.94 33 ASP B O 1
ATOM 1377 N N . MET B 1 34 ? -3.541 2.213 6.535 1 92.69 34 MET B N 1
ATOM 1378 C CA . MET B 1 34 ? -4.957 2.406 6.828 1 92.69 34 MET B CA 1
ATOM 1379 C C . MET B 1 34 ? -5.148 3.408 7.965 1 92.69 34 MET B C 1
ATOM 1381 O O . MET B 1 34 ? -6.27 3.83 8.242 1 92.69 34 MET B O 1
ATOM 1385 N N . ASN B 1 35 ? -4.133 3.797 8.562 1 90.75 35 ASN B N 1
ATOM 1386 C CA . ASN B 1 35 ? -4.188 4.676 9.727 1 90.75 35 ASN B CA 1
ATOM 1387 C C . ASN B 1 35 ? -5.133 4.133 10.797 1 90.75 35 ASN B C 1
ATOM 1389 O O . ASN B 1 35 ? -5.844 4.895 11.453 1 90.75 35 ASN B O 1
ATOM 1393 N N . LEU B 1 36 ? -5.207 2.848 10.859 1 90.69 36 LEU B N 1
ATOM 1394 C CA . LEU B 1 36 ? -6.156 2.143 11.711 1 90.69 36 LEU B CA 1
ATOM 1395 C C . LEU B 1 36 ? -5.527 1.816 13.07 1 90.69 36 LEU B C 1
ATOM 1397 O O . LEU B 1 36 ? -4.422 1.275 13.133 1 90.69 36 LEU B O 1
ATOM 1401 N N . ARG B 1 37 ? -6.246 2.164 14.133 1 92.06 37 ARG B N 1
ATOM 1402 C CA . ARG B 1 37 ? -5.879 1.685 15.461 1 92.06 37 ARG B CA 1
ATOM 1403 C C . ARG B 1 37 ? -6.598 0.382 15.789 1 92.06 37 ARG B C 1
ATOM 1405 O O . ARG B 1 37 ? -7.742 0.177 15.375 1 92.06 37 ARG B O 1
ATOM 1412 N N . ASP B 1 38 ? -5.938 -0.42 16.578 1 91.94 38 ASP B N 1
ATOM 1413 C CA . ASP B 1 38 ? -6.465 -1.753 16.859 1 91.94 38 ASP B CA 1
ATOM 1414 C C . ASP B 1 38 ? -7.848 -1.673 17.5 1 91.94 38 ASP B C 1
ATOM 1416 O O . ASP B 1 38 ? -8.727 -2.477 17.188 1 91.94 38 ASP B O 1
ATOM 1420 N N . TRP B 1 39 ? -8.008 -0.726 18.344 1 92.12 39 TRP B N 1
ATOM 1421 C CA . TRP B 1 39 ? -9.289 -0.64 19.031 1 92.12 39 TRP B CA 1
ATOM 1422 C C . TRP B 1 39 ? -10.406 -0.234 18.078 1 92.12 39 TRP B C 1
ATOM 1424 O O . TRP B 1 39 ? -11.562 -0.6 18.266 1 92.12 39 TRP B O 1
ATOM 1434 N N . GLU B 1 40 ? -10.094 0.494 17.062 1 92.19 40 GLU B N 1
ATOM 1435 C CA . GLU B 1 40 ? -11.094 0.848 16.047 1 92.19 40 GLU B CA 1
ATOM 1436 C C . GLU B 1 40 ? -11.625 -0.393 15.344 1 92.19 40 GLU B C 1
ATOM 1438 O O . GLU B 1 40 ? -12.828 -0.506 15.102 1 92.19 40 GLU B O 1
ATOM 1443 N N . LEU B 1 41 ? -10.703 -1.276 14.953 1 93.25 41 LEU B N 1
ATOM 1444 C CA . LEU B 1 41 ? -11.109 -2.529 14.328 1 93.25 41 LEU B CA 1
ATOM 1445 C C . LEU B 1 41 ? -12.008 -3.338 15.258 1 93.25 41 LEU B C 1
ATOM 1447 O O . LEU B 1 41 ? -13.031 -3.875 14.828 1 93.25 41 LEU B O 1
ATOM 1451 N N . SER B 1 42 ? -11.648 -3.387 16.531 1 92.81 42 SER B N 1
ATOM 1452 C CA . SER B 1 42 ? -12.453 -4.113 17.5 1 92.81 42 SER B CA 1
ATOM 1453 C C . SER B 1 42 ? -13.844 -3.512 17.625 1 92.81 42 SER B C 1
ATOM 1455 O O . SER B 1 42 ? -14.836 -4.242 17.75 1 92.81 42 SER B O 1
ATOM 1457 N N . GLU B 1 43 ? -13.945 -2.303 17.562 1 92.06 43 GLU B N 1
ATOM 1458 C CA . GLU B 1 43 ? -15.203 -1.588 17.734 1 92.06 43 GLU B CA 1
ATOM 1459 C C . GLU B 1 43 ? -16.156 -1.858 16.562 1 92.06 43 GLU B C 1
ATOM 1461 O O . GLU B 1 43 ? -17.375 -1.765 16.719 1 92.06 43 GLU B O 1
ATOM 1466 N N . MET B 1 44 ? -15.594 -2.184 15.461 1 92 44 MET B N 1
ATOM 1467 C CA . MET B 1 44 ? -16.469 -2.441 14.32 1 92 44 MET B CA 1
ATOM 1468 C C . MET B 1 44 ? -16.766 -3.932 14.188 1 92 44 MET B C 1
ATOM 1470 O O . MET B 1 44 ? -17.297 -4.375 13.172 1 92 44 MET B O 1
ATOM 1474 N N . GLY B 1 45 ? -16.391 -4.75 15.164 1 92.94 45 GLY B N 1
ATOM 1475 C CA . GLY B 1 45 ? -16.734 -6.164 15.164 1 92.94 45 GLY B CA 1
ATOM 1476 C C . GLY B 1 45 ? -15.586 -7.047 14.688 1 92.94 45 GLY B C 1
ATOM 1477 O O . GLY B 1 45 ? -15.75 -8.266 14.562 1 92.94 45 GLY B O 1
ATOM 1478 N N . GLY B 1 46 ? -14.484 -6.438 14.383 1 95.31 46 GLY B N 1
ATOM 1479 C CA . GLY B 1 46 ? -13.328 -7.211 13.953 1 95.31 46 GLY B CA 1
ATOM 1480 C C . GLY B 1 46 ? -13.297 -7.453 12.461 1 95.31 46 GLY B C 1
ATOM 1481 O O . GLY B 1 46 ? -13.984 -6.77 11.695 1 95.31 46 GLY B O 1
ATOM 1482 N N . ILE B 1 47 ? -12.383 -8.328 12.031 1 96.88 47 ILE B N 1
ATOM 1483 C CA . ILE B 1 47 ? -12.234 -8.703 10.633 1 96.88 47 ILE B CA 1
ATOM 1484 C C . ILE B 1 47 ? -13.391 -9.609 10.211 1 96.88 47 ILE B C 1
ATOM 1486 O O . ILE B 1 47 ? -13.695 -10.594 10.898 1 96.88 47 ILE B O 1
ATOM 1490 N N . PRO B 1 48 ? -14.117 -9.289 9.156 1 97 48 PRO B N 1
ATOM 1491 C CA . PRO B 1 48 ? -15.234 -10.125 8.711 1 97 48 PRO B CA 1
ATOM 1492 C C . PRO B 1 48 ? -14.82 -11.57 8.43 1 97 48 PRO B C 1
ATOM 1494 O O . PRO B 1 48 ? -13.664 -11.82 8.086 1 97 48 PRO B O 1
ATOM 1497 N N . GLU B 1 49 ? -15.789 -12.422 8.469 1 96.31 49 GLU B N 1
ATOM 1498 C CA . GLU B 1 49 ? -15.562 -13.82 8.141 1 96.31 49 GLU B CA 1
ATOM 1499 C C . GLU B 1 49 ? -15.055 -13.977 6.711 1 96.31 49 GLU B C 1
ATOM 1501 O O . GLU B 1 49 ? -15.539 -13.305 5.797 1 96.31 49 GLU B O 1
ATOM 1506 N N . GLY B 1 50 ? -14.047 -14.82 6.555 1 96.69 50 GLY B N 1
ATOM 1507 C CA . GLY B 1 50 ? -13.508 -15.086 5.23 1 96.69 50 GLY B CA 1
ATOM 1508 C C . GLY B 1 50 ? -12.305 -14.227 4.895 1 96.69 50 GLY B C 1
ATOM 1509 O O . GLY B 1 50 ? -11.602 -14.484 3.912 1 96.69 50 GLY B O 1
ATOM 1510 N N . ILE B 1 51 ? -12.148 -13.188 5.699 1 98.06 51 ILE B N 1
ATOM 1511 C CA . ILE B 1 51 ? -10.984 -12.32 5.531 1 98.06 51 ILE B CA 1
ATOM 1512 C C . ILE B 1 51 ? -10.016 -12.523 6.691 1 98.06 51 ILE B C 1
ATOM 1514 O O . ILE B 1 51 ? -10.43 -12.68 7.84 1 98.06 51 ILE B O 1
ATOM 1518 N N . SER B 1 52 ? -8.711 -12.539 6.371 1 98.19 52 SER B N 1
ATOM 1519 C CA . SER B 1 52 ? -7.695 -12.758 7.395 1 98.19 52 SER B CA 1
ATOM 1520 C C . SER B 1 52 ? -6.637 -11.664 7.355 1 98.19 52 SER B C 1
ATOM 1522 O O . SER B 1 52 ? -6.387 -11.07 6.305 1 98.19 52 SER B O 1
ATOM 1524 N N . ASP B 1 53 ? -6.113 -11.445 8.445 1 98.25 53 ASP B N 1
ATOM 1525 C CA . ASP B 1 53 ? -4.934 -10.594 8.57 1 98.25 53 ASP B CA 1
ATOM 1526 C C . ASP B 1 53 ? -3.652 -11.398 8.352 1 98.25 53 ASP B C 1
ATOM 1528 O O . ASP B 1 53 ? -3.379 -12.352 9.078 1 98.25 53 ASP B O 1
ATOM 1532 N N . VAL B 1 54 ? -2.887 -10.992 7.418 1 98.44 54 VAL B N 1
ATOM 1533 C CA . VAL B 1 54 ? -1.729 -11.781 7.012 1 98.44 54 VAL B CA 1
ATOM 1534 C C . VAL B 1 54 ? -0.709 -11.828 8.148 1 98.44 54 VAL B C 1
ATOM 1536 O O . VAL B 1 54 ? -0.054 -12.852 8.359 1 98.44 54 VAL B O 1
ATOM 1539 N N . TRP B 1 55 ? -0.472 -10.719 8.875 1 98.44 55 TRP B N 1
ATOM 1540 C CA . TRP B 1 55 ? 0.4 -10.711 10.039 1 98.44 55 TRP B CA 1
ATOM 1541 C C . TRP B 1 55 ? -0.058 -11.742 11.07 1 98.44 55 TRP B C 1
ATOM 1543 O O . TRP B 1 55 ? 0.756 -12.492 11.617 1 98.44 55 TRP B O 1
ATOM 1553 N N . GLU B 1 56 ? -1.358 -11.828 11.273 1 97.25 56 GLU B N 1
ATOM 1554 C CA . GLU B 1 56 ? -1.895 -12.812 12.219 1 97.25 56 GLU B CA 1
ATOM 1555 C C . GLU B 1 56 ? -1.735 -14.234 11.68 1 97.25 56 GLU B C 1
ATOM 1557 O O . GLU B 1 56 ? -1.391 -15.148 12.43 1 97.25 56 GLU B O 1
ATOM 1562 N N . MET B 1 57 ? -1.956 -14.391 10.414 1 97.25 57 MET B N 1
ATOM 1563 C CA . MET B 1 57 ? -1.863 -15.703 9.781 1 97.25 57 MET B CA 1
ATOM 1564 C C . MET B 1 57 ? -0.453 -16.266 9.914 1 97.25 57 MET B C 1
ATOM 1566 O O . MET 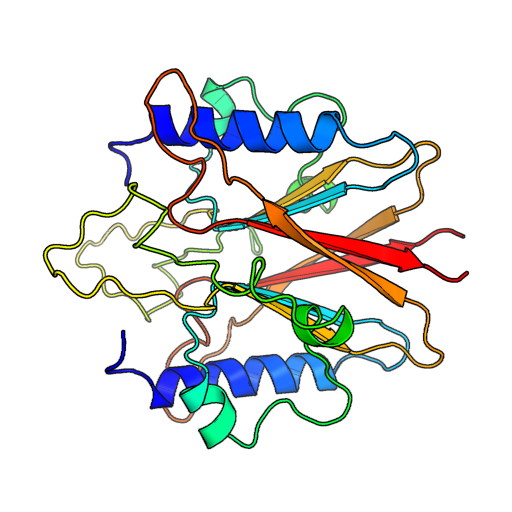B 1 57 ? -0.261 -17.484 9.875 1 97.25 57 MET B O 1
ATOM 1570 N N . THR B 1 58 ? 0.486 -15.398 9.977 1 97.62 58 THR B N 1
ATOM 1571 C CA . THR B 1 58 ? 1.876 -15.844 9.93 1 97.62 58 THR B CA 1
ATOM 1572 C C . THR B 1 58 ? 2.498 -15.797 11.328 1 97.62 58 THR B C 1
ATOM 1574 O O . THR B 1 58 ? 3.723 -15.766 11.461 1 97.62 58 THR B O 1
ATOM 1577 N N . GLY B 1 59 ? 1.704 -15.688 12.406 1 96.19 59 GLY B N 1
ATOM 1578 C CA . GLY B 1 59 ? 2.182 -15.914 13.758 1 96.19 59 GLY B CA 1
ATOM 1579 C C . GLY B 1 59 ? 2.162 -14.672 14.617 1 96.19 59 GLY B C 1
ATOM 1580 O O . GLY B 1 59 ? 2.471 -14.727 15.812 1 96.19 59 GLY B O 1
ATOM 1581 N N . SER B 1 60 ? 1.852 -13.484 14.109 1 97.19 60 SER B N 1
ATOM 1582 C CA . SER B 1 60 ? 1.723 -12.25 14.859 1 97.19 60 SER B CA 1
ATOM 1583 C C . SER B 1 60 ? 2.994 -11.945 15.648 1 97.19 60 SER B C 1
ATOM 1585 O O . SER B 1 60 ? 2.934 -11.633 16.844 1 97.19 60 SER B O 1
ATOM 1587 N N . ARG B 1 61 ? 4.164 -12.148 14.992 1 97 61 ARG B N 1
ATOM 1588 C CA . ARG B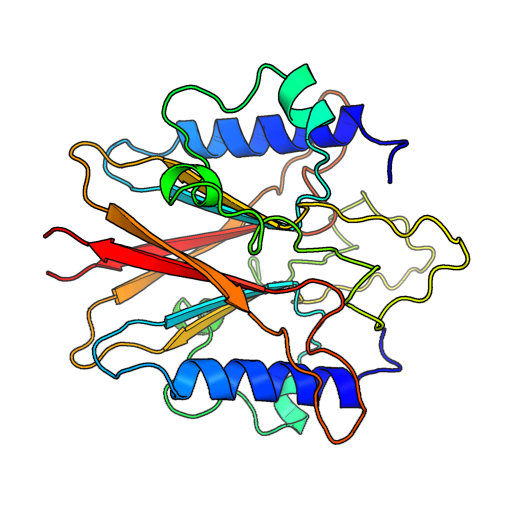 1 61 ? 5.418 -11.906 15.695 1 97 61 ARG B CA 1
ATOM 1589 C C . ARG B 1 61 ? 5.504 -10.461 16.188 1 97 61 ARG B C 1
ATOM 1591 O O . ARG B 1 61 ? 5.242 -9.531 15.422 1 97 61 ARG B O 1
ATOM 1598 N N . LEU B 1 62 ? 5.938 -10.203 17.344 1 96 62 LEU B N 1
ATOM 1599 C CA . LEU B 1 62 ? 5.949 -8.898 18 1 96 62 LEU B CA 1
ATOM 1600 C C . LEU B 1 62 ? 6.91 -7.945 17.281 1 96 62 LEU B C 1
ATOM 1602 O O . LEU B 1 62 ? 6.645 -6.746 17.188 1 96 62 LEU B O 1
ATOM 1606 N N . ASN B 1 63 ? 8 -8.484 16.797 1 95.06 63 ASN B N 1
ATOM 1607 C CA . ASN B 1 63 ? 9.008 -7.637 16.156 1 95.06 63 ASN B CA 1
ATOM 1608 C C . ASN B 1 63 ? 8.562 -7.191 14.773 1 95.06 63 ASN B C 1
ATOM 1610 O O . ASN B 1 63 ? 9.281 -6.441 14.102 1 95.06 63 ASN B O 1
ATOM 1614 N N . CYS B 1 64 ? 7.348 -7.617 14.305 1 95.88 64 CYS B N 1
ATOM 1615 C CA . CYS B 1 64 ? 6.812 -7.234 13 1 95.88 64 CYS B CA 1
ATOM 1616 C C . CYS B 1 64 ? 5.461 -6.543 13.148 1 95.88 64 CYS B C 1
ATOM 1618 O O . CYS B 1 64 ? 4.641 -6.578 12.227 1 95.88 64 CYS B O 1
ATOM 1620 N N . GLU B 1 65 ? 5.191 -6.016 14.219 1 97.06 65 GLU B N 1
ATOM 1621 C CA . GLU B 1 65 ? 3.846 -5.523 14.508 1 97.06 65 GLU B CA 1
ATOM 1622 C C . GLU B 1 65 ? 3.695 -4.062 14.109 1 97.06 65 GLU B C 1
ATOM 1624 O O . GLU B 1 65 ? 2.738 -3.695 13.422 1 97.06 65 GLU B O 1
ATOM 1629 N N . PHE B 1 66 ? 4.695 -3.207 14.492 1 97.69 66 PHE B N 1
ATOM 1630 C CA . PHE B 1 66 ? 4.496 -1.769 14.375 1 97.69 66 PHE B CA 1
ATOM 1631 C C . PHE B 1 66 ? 5.195 -1.228 13.133 1 97.69 66 PHE B C 1
ATOM 1633 O O . PHE B 1 66 ? 6.426 -1.283 13.031 1 97.69 66 PHE B O 1
ATOM 1640 N N . THR B 1 67 ? 4.391 -0.706 12.219 1 98.06 67 THR B N 1
ATOM 1641 C CA . THR B 1 67 ? 4.949 -0.132 11 1 98.06 67 THR B CA 1
ATOM 1642 C C . THR B 1 67 ? 5.215 1.36 11.172 1 98.06 67 THR B C 1
ATOM 1644 O O . THR B 1 67 ? 6.078 1.927 10.5 1 98.06 67 THR B O 1
ATOM 1647 N N . TRP B 1 68 ? 4.359 2.008 11.938 1 97.12 68 TRP B N 1
ATOM 1648 C CA . TRP B 1 68 ? 4.605 3.375 12.375 1 97.12 68 TRP B CA 1
ATOM 1649 C C . TRP B 1 68 ? 5.152 3.396 13.805 1 97.12 68 TRP B C 1
ATOM 1651 O O . TRP B 1 68 ? 4.387 3.414 14.766 1 97.12 68 TRP B O 1
ATOM 1661 N N . ASP B 1 69 ? 6.418 3.365 13.906 1 96.81 69 ASP B N 1
ATOM 1662 C CA . ASP B 1 69 ? 7.125 3.191 15.172 1 96.81 69 ASP B CA 1
ATOM 1663 C C . ASP B 1 69 ? 8.055 4.371 15.453 1 96.81 69 ASP B C 1
ATOM 1665 O O . ASP B 1 69 ? 9.219 4.355 15.062 1 96.81 69 ASP B O 1
ATOM 1669 N N . LEU B 1 70 ? 7.598 5.367 16.188 1 95.56 70 LEU B N 1
ATOM 1670 C CA . LEU B 1 70 ? 8.359 6.59 16.422 1 95.56 70 LEU B CA 1
ATOM 1671 C C . LEU B 1 70 ? 9.43 6.375 17.484 1 95.56 70 LEU B C 1
ATOM 1673 O O . LEU B 1 70 ? 10.266 7.25 17.719 1 95.56 70 LEU B O 1
ATOM 1677 N N . LEU B 1 71 ? 9.398 5.219 18.141 1 94.44 71 LEU B N 1
ATOM 1678 C CA . LEU B 1 71 ? 10.492 4.848 19.031 1 94.44 71 LEU B CA 1
ATOM 1679 C C . LEU B 1 71 ? 11.758 4.523 18.234 1 94.44 71 LEU B C 1
ATOM 1681 O O . LEU B 1 71 ? 12.859 4.883 18.641 1 94.44 71 LEU B O 1
ATOM 1685 N N . LEU B 1 72 ? 11.625 3.896 17.062 1 94.44 72 LEU B N 1
ATOM 1686 C CA . LEU B 1 72 ? 12.758 3.422 16.266 1 94.44 72 LEU B CA 1
ATOM 1687 C C . LEU B 1 72 ? 12.992 4.324 15.062 1 94.44 72 LEU B C 1
ATOM 1689 O O . LEU B 1 72 ? 14.141 4.637 14.727 1 94.44 72 LEU B O 1
ATOM 1693 N N . ASN B 1 73 ? 11.938 4.66 14.367 1 95.88 73 ASN B N 1
ATOM 1694 C CA . ASN B 1 73 ? 12.016 5.48 13.156 1 95.88 73 ASN B CA 1
ATOM 1695 C C . ASN B 1 73 ? 12.133 6.965 13.5 1 95.88 73 ASN B C 1
ATOM 1697 O O . ASN B 1 73 ? 11.211 7.551 14.07 1 95.88 73 ASN B O 1
ATOM 1701 N N . THR B 1 74 ? 13.18 7.625 13.086 1 93.31 74 THR B N 1
ATOM 1702 C CA . THR B 1 74 ? 13.477 8.992 13.5 1 93.31 74 THR B CA 1
ATOM 1703 C C . THR B 1 74 ? 13.109 9.984 12.406 1 93.31 74 THR B C 1
ATOM 1705 O O . THR B 1 74 ? 13.461 11.164 12.484 1 93.31 74 THR B O 1
ATOM 1708 N N . ASN B 1 75 ? 12.492 9.5 11.312 1 92.19 75 ASN B N 1
ATOM 1709 C CA . ASN B 1 75 ? 12.133 10.398 10.219 1 92.19 75 ASN B CA 1
ATOM 1710 C C . ASN B 1 75 ? 11.164 11.484 10.688 1 92.19 75 ASN B C 1
ATOM 1712 O O . ASN B 1 75 ? 11.195 12.602 10.18 1 92.19 75 ASN B O 1
ATOM 1716 N N . LYS B 1 76 ? 10.227 11.156 11.586 1 89.88 76 LYS B N 1
ATOM 1717 C CA . LYS B 1 76 ? 9.297 12.125 12.156 1 89.88 76 LYS B CA 1
ATOM 1718 C C . LYS B 1 76 ? 9.664 12.461 13.602 1 89.88 76 LYS B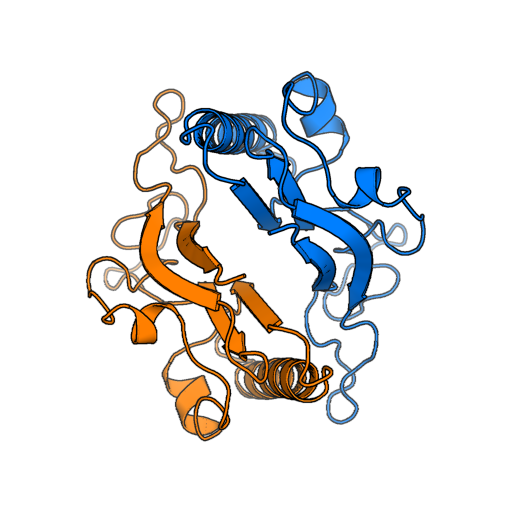 C 1
ATOM 1720 O O . LYS B 1 76 ? 9.867 11.57 14.422 1 89.88 76 LYS B O 1
ATOM 1725 N N . LYS B 1 77 ? 9.758 13.75 13.766 1 85 77 LYS B N 1
ATOM 1726 C CA . LYS B 1 77 ? 10.078 14.195 15.117 1 85 77 LYS B CA 1
ATOM 1727 C C . LYS B 1 77 ? 8.82 14.258 15.984 1 85 77 LYS B C 1
ATOM 1729 O O . LYS B 1 77 ? 7.75 14.641 15.508 1 85 77 LYS B O 1
ATOM 1734 N N . PHE B 1 78 ? 8.875 13.711 17.094 1 84.88 78 PHE B N 1
ATOM 1735 C CA . PHE B 1 78 ? 7.785 13.711 18.062 1 84.88 78 PHE B CA 1
ATOM 1736 C C . PHE B 1 78 ? 8.281 14.188 19.422 1 84.88 78 PHE B C 1
ATOM 1738 O O . PHE B 1 78 ? 9.195 13.602 20 1 84.88 78 PHE B O 1
ATOM 1745 N N . ASP B 1 79 ? 7.688 15.266 19.844 1 86.62 79 ASP B N 1
ATOM 1746 C CA . ASP B 1 79 ? 8.117 15.93 21.062 1 86.62 79 ASP B CA 1
ATOM 1747 C C . ASP B 1 79 ? 7.406 15.344 22.281 1 86.62 79 ASP B C 1
ATOM 1749 O O . ASP B 1 79 ? 6.543 15.992 22.875 1 86.62 79 ASP B O 1
ATOM 1753 N N . SER B 1 80 ? 7.473 14.195 22.594 1 86.75 80 SER B N 1
ATOM 1754 C CA . SER B 1 80 ? 6.918 13.531 23.766 1 86.75 80 SER B CA 1
ATOM 1755 C C . SER B 1 80 ? 7.758 12.32 24.172 1 86.75 80 SER B C 1
ATOM 1757 O O . SER B 1 80 ? 8.398 11.695 23.312 1 86.75 80 SER B O 1
ATOM 1759 N N . ASP B 1 81 ? 7.762 12.094 25.422 1 86.56 81 ASP B N 1
ATOM 1760 C CA . ASP B 1 81 ? 8.477 10.922 25.922 1 86.56 81 ASP B CA 1
ATOM 1761 C C . ASP B 1 81 ? 7.758 9.633 25.531 1 86.56 81 ASP B C 1
ATOM 1763 O O . ASP B 1 81 ? 8.375 8.57 25.469 1 86.56 81 ASP B O 1
ATOM 1767 N N . HIS B 1 82 ? 6.559 9.805 25.5 1 91.12 82 HIS B N 1
ATOM 1768 C CA . HIS B 1 82 ? 5.781 8.641 25.078 1 91.12 82 HIS B CA 1
ATOM 1769 C C . HIS B 1 82 ? 5.574 8.625 23.562 1 91.12 82 HIS B C 1
ATOM 1771 O O . HIS B 1 82 ? 4.609 9.211 23.062 1 91.12 82 HIS B O 1
ATOM 1777 N N . LYS B 1 83 ? 6.492 7.918 22.859 1 92.69 83 LYS B N 1
ATOM 1778 C CA . LYS B 1 83 ? 6.434 7.875 21.406 1 92.69 83 LYS B CA 1
ATOM 1779 C C . LYS B 1 83 ? 5.488 6.773 20.922 1 92.69 83 LYS B C 1
ATOM 1781 O O . LYS B 1 83 ? 5.594 5.625 21.359 1 92.69 83 LYS B O 1
ATOM 1786 N N . PRO B 1 84 ? 4.531 7.059 20.047 1 93.56 84 PRO B N 1
ATOM 1787 C CA . PRO B 1 84 ? 3.545 6.078 19.594 1 93.56 84 PRO B CA 1
ATOM 1788 C C . PRO B 1 84 ? 4.156 4.992 18.703 1 93.56 84 PRO B C 1
ATOM 1790 O O . PRO B 1 84 ? 5.098 5.262 17.969 1 93.56 84 PRO B O 1
ATOM 1793 N N . ARG B 1 85 ? 3.727 3.844 18.891 1 95.94 85 ARG B N 1
ATOM 1794 C CA . ARG B 1 85 ? 3.941 2.691 18.031 1 95.94 85 ARG B CA 1
ATOM 1795 C C . ARG B 1 85 ? 2.615 2.094 17.562 1 95.94 85 ARG B C 1
ATOM 1797 O O . ARG B 1 85 ? 1.824 1.624 18.391 1 95.94 85 ARG B O 1
ATOM 1804 N N . LEU B 1 86 ? 2.371 2.176 16.25 1 96.56 86 LEU B N 1
ATOM 1805 C CA . LEU B 1 86 ? 1.065 1.779 15.734 1 96.56 86 LEU B CA 1
ATOM 1806 C C . LEU B 1 86 ? 1.215 0.865 14.523 1 96.56 86 LEU B C 1
ATOM 1808 O O . LEU B 1 86 ? 2.18 0.985 13.758 1 96.56 86 LEU B O 1
ATOM 1812 N N . ARG B 1 87 ? 0.282 -0.042 14.414 1 97.5 87 ARG B N 1
ATOM 1813 C CA . ARG B 1 87 ? 0.22 -0.941 13.266 1 97.5 87 ARG B CA 1
ATOM 1814 C C . ARG B 1 87 ? -0.704 -0.389 12.18 1 97.5 87 ARG B C 1
ATOM 1816 O O . ARG B 1 87 ? -1.727 -0.999 11.859 1 97.5 87 ARG B O 1
ATOM 1823 N N . PHE B 1 88 ? -0.193 0.579 11.469 1 96.5 88 PHE B N 1
ATOM 1824 C CA . PHE B 1 88 ? -1.039 1.292 10.516 1 96.5 88 PHE B CA 1
ATOM 1825 C C . PHE B 1 88 ? -1.108 0.548 9.188 1 96.5 88 PHE B C 1
ATOM 1827 O O . PHE B 1 88 ? -2.129 0.593 8.5 1 96.5 88 PHE B O 1
ATOM 1834 N N . ASP B 1 89 ? -0 -0.068 8.797 1 97.44 89 ASP B N 1
ATOM 1835 C CA . ASP B 1 89 ? 0.057 -0.786 7.527 1 97.44 89 ASP B CA 1
ATOM 1836 C C . ASP B 1 89 ? -0.308 -2.258 7.711 1 97.44 89 ASP B C 1
ATOM 1838 O O . ASP B 1 89 ? 0.284 -2.949 8.539 1 97.44 89 ASP B O 1
ATOM 1842 N N . ARG B 1 90 ? -1.294 -2.715 6.965 1 97.81 90 ARG B N 1
ATOM 1843 C CA . ARG B 1 90 ? -1.797 -4.078 7.105 1 97.81 90 ARG B CA 1
ATOM 1844 C C . ARG B 1 90 ? -2.041 -4.711 5.738 1 97.81 90 ARG B C 1
ATOM 1846 O O . ARG B 1 90 ? -2.184 -4.008 4.738 1 97.81 90 ARG B O 1
ATOM 1853 N N . ILE B 1 91 ? -1.982 -5.977 5.684 1 98.12 91 ILE B N 1
ATOM 1854 C CA . ILE B 1 91 ? -2.363 -6.777 4.527 1 98.12 91 ILE B CA 1
ATOM 1855 C C . ILE B 1 91 ? -3.447 -7.777 4.922 1 98.12 91 ILE B C 1
ATOM 1857 O O . ILE B 1 91 ? -3.271 -8.547 5.867 1 98.12 91 ILE B O 1
ATOM 1861 N N . TYR B 1 92 ? -4.543 -7.734 4.219 1 98.5 92 TYR B N 1
ATOM 1862 C CA . TYR B 1 92 ? -5.648 -8.672 4.41 1 98.5 92 TYR B CA 1
ATOM 1863 C C . TYR B 1 92 ? -5.797 -9.594 3.207 1 98.5 92 TYR B C 1
ATOM 1865 O O . TYR B 1 92 ? -5.488 -9.203 2.078 1 98.5 92 TYR B O 1
ATOM 1873 N N . LEU B 1 93 ? -6.23 -10.773 3.49 1 98.56 93 LEU B N 1
ATOM 1874 C CA . LEU B 1 93 ? -6.355 -11.812 2.471 1 98.56 93 LEU B CA 1
ATOM 1875 C C . LEU B 1 93 ? -7.742 -12.445 2.512 1 98.56 93 LEU B C 1
ATOM 1877 O O . LEU B 1 93 ? -8.227 -12.828 3.582 1 98.56 93 LEU B O 1
ATOM 1881 N N . ARG B 1 94 ? -8.438 -12.453 1.399 1 98.5 94 ARG B N 1
ATOM 1882 C CA . ARG B 1 94 ? -9.609 -13.297 1.161 1 98.5 94 ARG B CA 1
ATOM 1883 C C . ARG B 1 94 ? -9.297 -14.375 0.128 1 98.5 94 ARG B C 1
ATOM 1885 O O . ARG B 1 94 ? -9.086 -14.078 -1.048 1 98.5 94 ARG B O 1
ATOM 1892 N N . ASN B 1 95 ? -9.359 -15.594 0.505 1 97 95 ASN B N 1
ATOM 1893 C CA . ASN B 1 95 ? -8.953 -16.688 -0.367 1 97 95 ASN B CA 1
ATOM 1894 C C . ASN B 1 95 ? -10.016 -17 -1.419 1 97 95 ASN B C 1
ATOM 1896 O O . ASN B 1 95 ? -11.203 -16.766 -1.19 1 97 95 ASN B O 1
ATOM 1900 N N . SER B 1 96 ? -9.484 -17.516 -2.518 1 96.12 96 SER B N 1
ATOM 1901 C CA . SER B 1 96 ? -10.383 -18.125 -3.496 1 96.12 96 SER B CA 1
ATOM 1902 C C . SER B 1 96 ? -10.914 -19.469 -2.994 1 96.12 96 SER B C 1
ATOM 1904 O O . SER B 1 96 ? -10.453 -19.984 -1.973 1 96.12 96 SER B O 1
ATOM 1906 N N . ASP B 1 97 ? -11.914 -19.938 -3.721 1 93.88 97 ASP B N 1
ATOM 1907 C CA . ASP B 1 97 ? -12.438 -21.297 -3.494 1 93.88 97 ASP B CA 1
ATOM 1908 C C . ASP B 1 97 ? -12.297 -22.156 -4.75 1 93.88 97 ASP B C 1
ATOM 1910 O O . ASP B 1 97 ? -13 -21.938 -5.738 1 93.88 97 ASP B O 1
ATOM 1914 N N . PRO B 1 98 ? -11.453 -23.141 -4.793 1 94.69 98 PRO B N 1
ATOM 1915 C CA . PRO B 1 98 ? -10.625 -23.594 -3.678 1 94.69 98 PRO B CA 1
ATOM 1916 C C . PRO B 1 98 ? -9.461 -22.656 -3.381 1 94.69 98 PRO B C 1
ATOM 1918 O O . PRO B 1 98 ? -9.078 -21.859 -4.238 1 94.69 98 PRO B O 1
ATOM 1921 N N . LYS B 1 99 ? -8.867 -22.797 -2.186 1 94.38 99 LYS B N 1
ATOM 1922 C CA . LYS B 1 99 ? -7.723 -21.984 -1.769 1 94.38 99 LYS B CA 1
ATOM 1923 C C . LYS B 1 99 ? -6.52 -22.219 -2.672 1 94.38 99 LYS B C 1
ATOM 1925 O O . LYS B 1 99 ? -6.172 -23.375 -2.957 1 94.38 99 LYS B O 1
ATOM 1930 N N . SER B 1 100 ? -5.844 -21.109 -3.051 1 93.31 100 SER B N 1
ATOM 1931 C CA . SER B 1 100 ? -4.734 -21.25 -3.986 1 93.31 100 SER B CA 1
ATOM 1932 C C . SER B 1 100 ? -3.5 -20.484 -3.502 1 93.31 100 SER B C 1
ATOM 1934 O O . SER B 1 100 ? -2.41 -20.656 -4.051 1 93.31 100 SER B O 1
ATOM 1936 N N . VAL B 1 101 ? -3.674 -19.656 -2.492 1 93.94 101 VAL B N 1
ATOM 1937 C CA . VAL B 1 101 ? -2.582 -18.797 -2.031 1 93.94 101 VAL B CA 1
ATOM 1938 C C . VAL B 1 101 ? -2.436 -18.922 -0.516 1 93.94 101 VAL B C 1
ATOM 1940 O O . VAL B 1 101 ? -3.434 -18.953 0.209 1 93.94 101 VAL B O 1
ATOM 1943 N N . SER B 1 102 ? -1.216 -19.016 -0.059 1 95.31 102 SER B N 1
ATOM 1944 C CA . SER B 1 102 ? -0.938 -19.047 1.373 1 95.31 102 SER B CA 1
ATOM 1945 C C . SER B 1 102 ? 0.24 -18.141 1.729 1 95.31 102 SER B C 1
ATOM 1947 O O . SER B 1 102 ? 1.315 -18.25 1.139 1 95.31 102 SER B O 1
ATOM 1949 N N . PRO B 1 103 ? -0.007 -17.25 2.643 1 96.31 103 PRO B N 1
ATOM 1950 C CA . PRO B 1 103 ? 1.153 -16.5 3.125 1 96.31 103 PRO B CA 1
ATOM 1951 C C . PRO B 1 103 ? 2.123 -17.359 3.932 1 96.31 103 PRO B C 1
ATOM 1953 O O . PRO B 1 103 ? 1.699 -18.109 4.816 1 96.31 103 PRO B O 1
ATOM 1956 N N . MET B 1 104 ? 3.395 -17.234 3.682 1 94.38 104 MET B N 1
ATOM 1957 C CA . MET B 1 104 ? 4.402 -18.094 4.316 1 94.38 104 MET B CA 1
ATOM 1958 C C . MET B 1 104 ? 5.223 -17.297 5.324 1 94.38 104 MET B C 1
ATOM 1960 O O . MET B 1 104 ? 5.746 -17.859 6.289 1 94.38 104 MET B O 1
ATOM 1964 N N . TYR B 1 105 ? 5.34 -16.094 4.949 1 93.88 105 TYR B N 1
ATOM 1965 C CA . TYR B 1 105 ? 6.215 -15.25 5.758 1 93.88 105 TYR B CA 1
ATOM 1966 C C . TYR B 1 105 ? 5.746 -13.797 5.734 1 93.88 105 TYR B C 1
ATOM 1968 O O . TYR B 1 105 ? 5.09 -13.367 4.785 1 93.88 105 TYR B O 1
ATOM 1976 N N . PHE B 1 106 ? 6.004 -13.133 6.836 1 96.88 106 PHE B N 1
ATOM 1977 C CA . PHE B 1 106 ? 5.676 -11.727 7.02 1 96.88 106 PHE B CA 1
ATOM 1978 C C . PHE B 1 106 ? 6.766 -11.016 7.816 1 96.88 10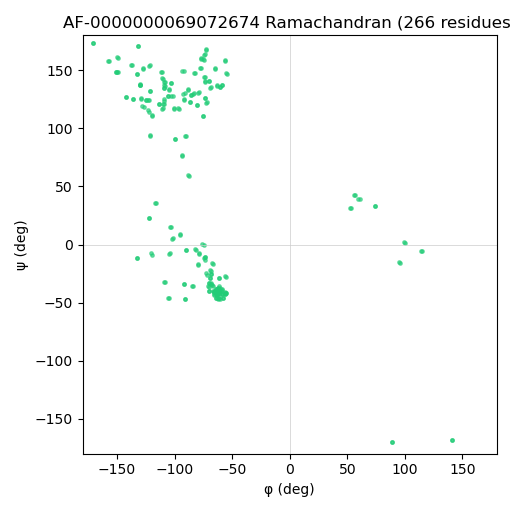6 PHE B C 1
ATOM 1980 O O . PHE B 1 106 ? 7.16 -11.484 8.891 1 96.88 106 PHE B O 1
ATOM 1987 N N . GLU B 1 107 ? 7.281 -9.938 7.305 1 97 107 GLU B N 1
ATOM 1988 C CA . GLU B 1 107 ? 8.297 -9.188 8.039 1 97 107 GLU B CA 1
ATOM 1989 C C . GLU B 1 107 ? 8.227 -7.699 7.715 1 97 107 GLU B C 1
ATOM 1991 O O . GLU B 1 107 ? 7.59 -7.301 6.742 1 97 107 GLU B O 1
ATOM 1996 N N . LEU B 1 108 ? 8.781 -6.949 8.578 1 97.62 108 LEU B N 1
ATOM 1997 C CA . LEU B 1 108 ? 9.008 -5.539 8.281 1 97.62 108 LEU B CA 1
ATOM 1998 C C . LEU B 1 108 ? 10.281 -5.348 7.461 1 97.62 108 LEU B C 1
ATOM 2000 O O . LEU B 1 108 ? 11.25 -6.094 7.629 1 97.62 108 LEU B O 1
ATOM 2004 N N . VAL B 1 109 ? 10.273 -4.352 6.605 1 95.94 109 VAL B N 1
ATOM 2005 C CA . VAL B 1 109 ? 11.461 -4.012 5.828 1 95.94 109 VAL B CA 1
ATOM 2006 C C . VAL B 1 109 ? 11.719 -2.51 5.906 1 95.94 109 VAL B C 1
ATOM 2008 O O . VAL B 1 109 ? 10.875 -1.753 6.398 1 95.94 109 VAL B O 1
ATOM 2011 N N . GLY B 1 110 ? 12.875 -2.107 5.395 1 95.19 110 GLY B N 1
ATOM 2012 C CA . GLY B 1 110 ? 13.258 -0.71 5.512 1 95.19 110 GLY B CA 1
ATOM 2013 C C . GLY B 1 110 ? 13.703 -0.328 6.91 1 95.19 110 GLY B C 1
ATOM 2014 O O . GLY B 1 110 ? 13.461 0.792 7.363 1 95.19 110 GLY B O 1
ATOM 2015 N N . LEU B 1 111 ? 14.305 -1.215 7.594 1 95.5 111 LEU B N 1
ATOM 2016 C CA . LEU B 1 111 ? 14.648 -1.051 9 1 95.5 111 LEU B CA 1
ATOM 2017 C C . LEU B 1 111 ? 16.031 -0.435 9.156 1 95.5 111 LEU B C 1
ATOM 2019 O O . LEU B 1 111 ? 16.453 -0.126 10.273 1 95.5 111 LEU B O 1
ATOM 2023 N N . GLU B 1 112 ? 16.734 -0.238 8.086 1 94.12 112 GLU B N 1
ATOM 2024 C CA . GLU B 1 112 ? 18.062 0.365 8.109 1 94.12 112 GLU B CA 1
ATOM 2025 C C . GLU B 1 112 ? 18.047 1.76 7.492 1 94.12 112 GLU B C 1
ATOM 2027 O O . GLU B 1 112 ? 17.391 1.986 6.477 1 94.12 112 GLU B O 1
ATOM 2032 N N . LYS B 1 113 ? 18.828 2.574 8.102 1 93.94 113 LYS B N 1
ATOM 2033 C CA . LYS B 1 113 ? 18.938 3.934 7.578 1 93.94 113 LYS B CA 1
ATOM 2034 C C . LYS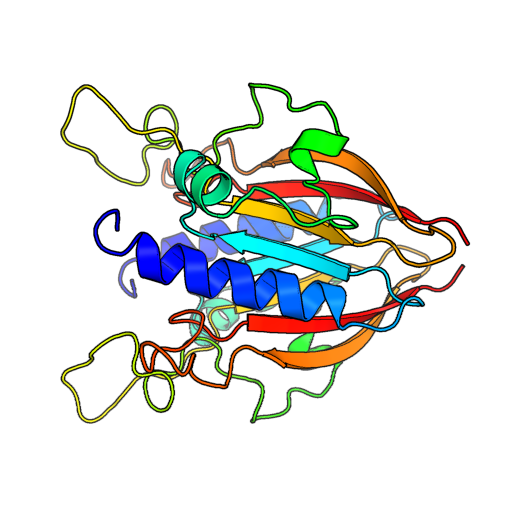 B 1 113 ? 19.766 3.961 6.297 1 93.94 113 LYS B C 1
ATOM 2036 O O . LYS B 1 113 ? 20.719 3.191 6.145 1 93.94 113 LYS B O 1
ATOM 2041 N N . LEU B 1 114 ? 19.281 4.883 5.422 1 89.94 114 LEU B N 1
ATOM 2042 C CA . LEU B 1 114 ? 20.109 5.203 4.266 1 89.94 114 LEU B CA 1
ATOM 2043 C C . LEU B 1 114 ? 21.328 6.02 4.676 1 89.94 114 LEU B C 1
ATOM 2045 O O . LEU B 1 114 ? 21.188 7.094 5.266 1 89.94 114 LEU B O 1
ATOM 2049 N N . ARG B 1 115 ? 22.484 5.582 4.398 1 85.81 115 ARG B N 1
ATOM 2050 C CA . ARG B 1 115 ? 23.766 6.043 4.941 1 85.81 115 ARG B CA 1
ATOM 2051 C C . ARG B 1 115 ? 24 7.512 4.602 1 85.81 115 ARG B C 1
ATOM 2053 O O . ARG B 1 115 ? 24.453 8.281 5.449 1 85.81 115 ARG B O 1
ATOM 2060 N N . VAL B 1 116 ? 23.656 7.918 3.426 1 82.38 116 VAL B N 1
ATOM 2061 C CA . VAL B 1 116 ? 24.031 9.242 2.945 1 82.38 116 VAL B CA 1
ATOM 2062 C C . VAL B 1 116 ? 23.281 10.312 3.752 1 82.38 116 VAL B C 1
ATOM 2064 O O . VAL B 1 116 ? 23.875 11.328 4.121 1 82.38 116 VAL B O 1
ATOM 2067 N N . TYR B 1 117 ? 22.047 10.047 4.184 1 84.38 117 TYR B N 1
ATOM 2068 C CA . TYR B 1 117 ? 21.25 11.086 4.832 1 84.38 117 TYR B CA 1
ATOM 2069 C C . TYR B 1 117 ? 20.859 10.672 6.246 1 84.38 117 TYR B C 1
ATOM 2071 O O . TYR B 1 117 ? 20.281 11.469 6.992 1 84.38 117 TYR B O 1
ATOM 2079 N N . GLU B 1 118 ? 21.141 9.461 6.613 1 90.31 118 GLU B N 1
ATOM 2080 C CA . GLU B 1 118 ? 20.828 8.938 7.934 1 90.31 118 GLU B CA 1
ATOM 2081 C C . GLU B 1 118 ? 19.328 9 8.203 1 90.31 118 GLU B C 1
ATOM 2083 O O . GLU B 1 118 ? 18.891 9.445 9.266 1 90.31 118 GLU B O 1
ATOM 2088 N N . VAL B 1 119 ? 18.609 8.703 7.176 1 91 119 VAL B N 1
ATOM 2089 C CA . VAL B 1 119 ? 17.156 8.602 7.277 1 91 119 VAL B CA 1
ATOM 2090 C C . VAL B 1 119 ? 16.703 7.207 6.855 1 91 119 VAL B C 1
ATOM 2092 O O . VAL B 1 119 ? 17.406 6.512 6.121 1 91 119 VAL B O 1
ATOM 2095 N N . PHE B 1 120 ? 15.586 6.832 7.371 1 93.44 120 PHE B N 1
ATOM 2096 C CA . PHE B 1 120 ? 14.992 5.582 6.926 1 93.44 120 PHE B CA 1
ATOM 2097 C C . PHE B 1 120 ? 14.359 5.742 5.547 1 93.44 120 PHE B C 1
ATOM 2099 O O . PHE B 1 120 ? 14.07 6.863 5.117 1 93.44 120 PHE B O 1
ATOM 2106 N N . PRO B 1 121 ? 14.148 4.668 4.816 1 90.69 121 PRO B N 1
ATOM 2107 C CA . PRO B 1 121 ? 13.492 4.746 3.508 1 90.69 121 PRO B CA 1
ATOM 2108 C C . PRO B 1 121 ? 12.117 5.41 3.572 1 90.69 121 PRO B C 1
ATOM 2110 O O . PRO B 1 121 ? 11.664 5.992 2.586 1 90.69 121 PRO B O 1
ATOM 2113 N N . SER B 1 122 ? 11.406 5.359 4.676 1 91.75 122 SER B N 1
ATOM 2114 C CA . SER B 1 122 ? 10.094 5.934 4.922 1 91.75 122 SER B CA 1
ATOM 2115 C C . SER B 1 122 ? 9.844 6.145 6.41 1 91.75 122 SER B C 1
ATOM 2117 O O . SER B 1 122 ? 10.547 5.574 7.25 1 91.75 122 SER B O 1
ATOM 2119 N N . ASP B 1 123 ? 8.953 7.012 6.703 1 93.38 123 ASP B N 1
ATOM 2120 C CA . ASP B 1 123 ? 8.555 7.141 8.102 1 93.38 123 ASP B CA 1
ATOM 2121 C C . ASP B 1 123 ? 7.695 5.957 8.539 1 93.38 123 ASP B C 1
ATOM 2123 O O . ASP B 1 123 ? 7.434 5.781 9.734 1 93.38 123 ASP B O 1
ATOM 2127 N N . HIS B 1 124 ? 7.227 5.125 7.723 1 96.56 124 HIS B N 1
ATOM 2128 C CA . HIS B 1 124 ? 6.664 3.803 7.969 1 96.56 124 HIS B CA 1
ATOM 2129 C C . HIS B 1 124 ? 7.652 2.703 7.59 1 96.56 124 HIS B C 1
ATOM 2131 O O . HIS B 1 124 ? 8.312 2.787 6.551 1 96.56 124 HIS B O 1
ATOM 2137 N N . PHE B 1 125 ? 7.75 1.711 8.359 1 96.94 125 PHE B N 1
ATOM 2138 C CA . PHE B 1 125 ? 8.422 0.5 7.902 1 96.94 125 PHE B CA 1
ATOM 2139 C C . PHE B 1 125 ? 7.555 -0.259 6.906 1 96.94 125 PHE B C 1
ATOM 2141 O O . PHE B 1 125 ? 6.332 -0.311 7.059 1 96.94 125 PHE B O 1
ATOM 2148 N N . GLY B 1 126 ? 8.203 -0.785 5.883 1 96.69 126 GLY B N 1
ATOM 2149 C CA . GLY B 1 126 ? 7.488 -1.521 4.852 1 96.69 126 GLY B CA 1
ATOM 2150 C C . GLY B 1 126 ? 7.102 -2.926 5.277 1 96.69 126 GLY B C 1
ATOM 2151 O O . GLY B 1 126 ? 7.633 -3.449 6.262 1 96.69 126 GLY B O 1
ATOM 2152 N N . LEU B 1 127 ? 6.121 -3.477 4.566 1 97.69 127 LEU B N 1
ATOM 2153 C CA . LEU B 1 127 ? 5.699 -4.859 4.766 1 97.69 127 LEU B CA 1
ATOM 2154 C C . LEU B 1 127 ? 6.203 -5.746 3.633 1 97.69 127 LEU B C 1
ATOM 2156 O O . LEU B 1 127 ? 6.16 -5.355 2.465 1 97.69 127 LEU B O 1
ATOM 2160 N N . LEU B 1 128 ? 6.754 -6.871 4.027 1 97 128 LEU B N 1
ATOM 2161 C CA . LEU B 1 128 ? 7.113 -7.898 3.055 1 97 128 LEU B CA 1
ATOM 2162 C C . LEU B 1 128 ? 6.465 -9.234 3.408 1 97 128 LEU B C 1
ATOM 2164 O O . LEU B 1 128 ? 6.566 -9.695 4.547 1 97 128 LEU B O 1
ATOM 2168 N N . THR B 1 129 ? 5.727 -9.773 2.475 1 97 129 THR B N 1
ATOM 2169 C CA . THR B 1 129 ? 5.121 -11.086 2.639 1 97 129 THR B CA 1
ATOM 2170 C C . THR B 1 129 ? 5.418 -11.977 1.433 1 97 129 THR B C 1
ATOM 2172 O O . THR B 1 129 ? 5.422 -11.5 0.294 1 97 129 THR B O 1
ATOM 2175 N N . HIS B 1 130 ? 5.742 -13.219 1.742 1 95.31 130 HIS B N 1
ATOM 2176 C CA . HIS B 1 130 ? 5.891 -14.242 0.714 1 95.31 130 HIS B CA 1
ATOM 2177 C C . HIS B 1 130 ? 4.664 -15.141 0.651 1 95.31 130 HIS B C 1
ATOM 2179 O O . HIS B 1 130 ? 4.211 -15.648 1.678 1 95.31 130 HIS B O 1
ATOM 2185 N N . PHE B 1 131 ? 4.129 -15.266 -0.585 1 95.06 131 PHE B N 1
ATOM 2186 C CA . PHE B 1 131 ? 2.994 -16.156 -0.789 1 95.06 131 PHE B CA 1
ATOM 2187 C C . PHE B 1 131 ? 3.408 -17.391 -1.589 1 95.06 131 PHE B C 1
ATOM 2189 O O . PHE B 1 131 ? 4.137 -17.266 -2.576 1 95.06 131 PHE B O 1
ATOM 2196 N N . ASP B 1 132 ? 2.984 -18.484 -1.135 1 92.75 132 ASP B N 1
ATOM 2197 C CA . ASP B 1 132 ? 3.018 -19.688 -1.967 1 92.75 132 ASP B CA 1
ATOM 2198 C C . ASP B 1 132 ? 1.746 -19.812 -2.803 1 92.75 132 ASP B C 1
ATOM 2200 O O . ASP B 1 132 ? 0.644 -19.578 -2.307 1 92.75 132 ASP B O 1
ATOM 2204 N N . ILE B 1 133 ? 1.942 -20.094 -4.062 1 89.94 133 ILE B N 1
ATOM 2205 C CA . ILE B 1 133 ? 0.815 -20.266 -4.973 1 89.94 133 ILE B CA 1
ATOM 2206 C C . ILE B 1 133 ? 0.685 -21.75 -5.352 1 89.94 133 ILE B C 1
ATOM 2208 O O . ILE B 1 133 ? 1.656 -22.359 -5.789 1 89.94 133 ILE B O 1
ATOM 2212 N N . ARG B 1 134 ? -0.447 -22.266 -5.129 1 83.38 134 ARG B N 1
ATOM 2213 C CA . ARG B 1 134 ? -0.728 -23.641 -5.52 1 83.38 134 ARG B CA 1
ATOM 2214 C C . ARG B 1 134 ? -1.454 -23.703 -6.859 1 83.38 134 ARG B C 1
ATOM 2216 O O . ARG B 1 134 ? -2.445 -23 -7.062 1 83.38 134 ARG B O 1
ATOM 2223 N N . CYS B 1 135 ? -0.835 -24.312 -7.863 1 73.44 135 CYS B N 1
ATOM 2224 C CA . CYS B 1 135 ? -1.421 -24.5 -9.188 1 73.44 135 CYS B CA 1
ATOM 2225 C C . CYS B 1 135 ? -2.135 -25.844 -9.289 1 73.44 135 CYS B C 1
ATOM 2227 O O . CYS B 1 135 ? -1.744 -26.812 -8.633 1 73.44 135 CYS B O 1
#